Protein AF-A0A2S2P5Q6-F1 (afdb_monomer_lite)

Secondary structure (DSSP, 8-state):
-HHHHHHHHHHHHHHHHHHHHHHHHHHHHHHHHHHHHHHHHHHHHHHHHHHHHHHHHHHHHHHHHHHHHHHHHHHHHHHHHHHHHHHHHHHHHHHHHHHHTT---TTT--HHHHHHHHHHHHHTS-TT-B-SS-S-TTTHHHHHHH-EEEEEEETTEEEEEEEPPPB----EEEEE--PPPEEE--TT----EEE----S-SEEEEETTSS-EEEE-HHHHTT----TT---

Organism: Schizaphis graminum (NCBI:txid13262)

Foldseek 3Di:
DVVVVVVVVVVVVVVVVVVVVVVVVVVVVVVVVVVVVVVVVVVVVVVVVVVVVVVVVVVVVVVVVVVVVVVVVVVVVVVVVVVVVVVVVVVVVVQVVCLVVLHHDCVVPNLLRVLVVQVVVQVVDPPFWHFPADSDSVQVVLQSVQWGWDWDDDPNDIDIDIDTDIDGPFQWDKDFDDWDWDWDDDPPDPDTDTDTDDDPAGMKTAGPVRPDIDGHHPVVVVVDDDTPRDDD

pLDDT: mean 76.45, std 11.22, range [41.84, 93.19]

Radius of gyration: 54.87 Å; chains: 1; bounding box: 64×34×200 Å

Structure (mmCIF, N/CA/C/O backbone):
data_AF-A0A2S2P5Q6-F1
#
_entry.id   AF-A0A2S2P5Q6-F1
#
loop_
_atom_site.group_PDB
_atom_site.id
_atom_site.type_symbol
_atom_site.label_atom_id
_atom_site.label_alt_id
_atom_site.label_comp_id
_atom_site.label_asym_id
_atom_site.label_entity_id
_atom_site.label_seq_id
_atom_site.pdbx_PDB_ins_code
_atom_site.Cartn_x
_atom_site.Cartn_y
_atom_site.Cartn_z
_atom_site.occupancy
_atom_site.B_iso_or_equiv
_atom_site.auth_seq_id
_atom_site.auth_comp_id
_atom_site.auth_asym_id
_atom_site.auth_atom_id
_atom_site.pdbx_PDB_model_num
ATOM 1 N N . GLN A 1 1 ? -31.092 -24.875 136.441 1.00 50.25 1 GLN A N 1
ATOM 2 C CA . GLN A 1 1 ? -31.070 -25.066 134.970 1.00 50.25 1 GLN A CA 1
ATOM 3 C C . GLN A 1 1 ? -31.566 -23.854 134.161 1.00 50.25 1 GLN A C 1
ATOM 5 O O . GLN A 1 1 ? -31.323 -23.825 132.964 1.00 50.25 1 GLN A O 1
ATOM 10 N N . ILE A 1 2 ? -32.172 -22.826 134.774 1.00 51.19 2 ILE A N 1
ATOM 11 C CA . ILE A 1 2 ? -32.799 -21.690 134.061 1.00 51.19 2 ILE A CA 1
ATOM 12 C C . ILE A 1 2 ? -31.778 -20.732 133.397 1.00 51.19 2 ILE A C 1
ATOM 14 O O . ILE A 1 2 ? -31.976 -20.334 132.254 1.00 51.19 2 ILE A O 1
ATOM 18 N N . GLY A 1 3 ? -30.622 -20.463 134.017 1.00 53.97 3 GLY A N 1
ATOM 19 C CA . GLY A 1 3 ? -29.633 -19.514 133.466 1.00 53.97 3 GLY A CA 1
ATOM 20 C C . GLY A 1 3 ? -28.878 -19.963 132.198 1.00 53.97 3 GLY A C 1
ATOM 21 O O . GLY A 1 3 ? -28.319 -19.131 131.488 1.00 53.97 3 GLY A O 1
ATOM 22 N N . ILE A 1 4 ? -28.862 -21.265 131.874 1.00 55.81 4 ILE A N 1
ATOM 23 C CA . ILE A 1 4 ? -28.262 -21.773 130.619 1.00 55.81 4 ILE A CA 1
ATOM 24 C C . ILE A 1 4 ? -29.226 -21.556 129.441 1.00 55.81 4 ILE A C 1
ATOM 26 O O . ILE A 1 4 ? -28.790 -21.285 128.322 1.00 55.81 4 ILE A O 1
ATOM 30 N N . ILE A 1 5 ? -30.535 -21.619 129.704 1.00 56.50 5 ILE A N 1
ATOM 31 C CA . ILE A 1 5 ? -31.596 -21.415 128.709 1.00 56.50 5 ILE A CA 1
ATOM 32 C C . ILE A 1 5 ? -31.679 -19.932 128.326 1.00 56.50 5 ILE A C 1
ATOM 34 O O . ILE A 1 5 ? -31.770 -19.604 127.147 1.00 56.50 5 ILE A O 1
ATOM 38 N N . GLU A 1 6 ? -31.546 -19.033 129.299 1.00 59.09 6 GLU A N 1
ATOM 39 C CA . GLU A 1 6 ? -31.629 -17.583 129.088 1.00 59.09 6 GLU A CA 1
ATOM 40 C C . GLU A 1 6 ? -30.471 -17.055 128.220 1.00 59.09 6 GLU A C 1
ATOM 42 O O . GLU A 1 6 ? -30.687 -16.376 127.217 1.00 59.09 6 GLU A O 1
ATOM 47 N N . LYS A 1 7 ? -29.240 -17.507 128.497 1.00 63.78 7 LYS A N 1
ATOM 48 C CA . LYS A 1 7 ? -28.043 -17.144 127.716 1.00 63.78 7 LYS A CA 1
ATOM 49 C C . LYS A 1 7 ? -28.019 -17.763 126.309 1.00 63.78 7 LYS A C 1
ATOM 51 O O . LYS A 1 7 ? -27.335 -17.249 125.422 1.00 63.78 7 LYS A O 1
ATOM 56 N N . SER A 1 8 ? -28.729 -18.878 126.108 1.00 63.19 8 SER A N 1
ATOM 57 C CA . SER A 1 8 ? -28.951 -19.494 124.792 1.00 63.19 8 SER A CA 1
ATOM 58 C C . SER A 1 8 ? -29.977 -18.697 123.979 1.00 63.19 8 SER A C 1
ATOM 60 O O . SER A 1 8 ? -29.727 -18.384 122.814 1.00 63.19 8 SER A O 1
ATOM 62 N N . ASN A 1 9 ? -31.076 -18.277 124.614 1.00 63.44 9 ASN A N 1
ATOM 63 C CA . ASN A 1 9 ? -32.112 -17.452 123.99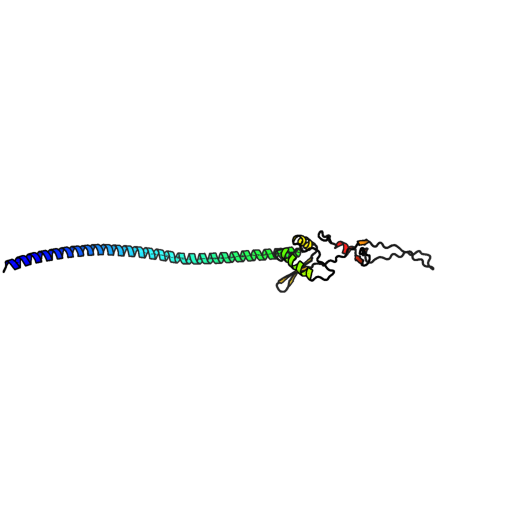1 1.00 63.44 9 ASN A CA 1
ATOM 64 C C . ASN A 1 9 ? -31.583 -16.085 123.546 1.00 63.44 9 ASN A C 1
ATOM 66 O O . ASN A 1 9 ? -31.869 -15.664 122.429 1.00 63.44 9 ASN A O 1
ATOM 70 N N . GLU A 1 10 ? -30.768 -15.405 124.354 1.00 72.62 10 GLU A N 1
ATOM 71 C CA . GLU A 1 10 ? -30.193 -14.110 123.961 1.00 72.62 10 GLU A CA 1
ATOM 72 C C . GLU A 1 10 ? -29.257 -14.225 122.753 1.00 72.62 10 GLU A C 1
ATOM 74 O O . GLU A 1 10 ? -29.342 -13.421 121.823 1.00 72.62 10 GLU A O 1
ATOM 79 N N . ARG A 1 11 ? -28.400 -15.258 122.711 1.00 69.00 11 ARG A N 1
ATOM 80 C CA . ARG A 1 11 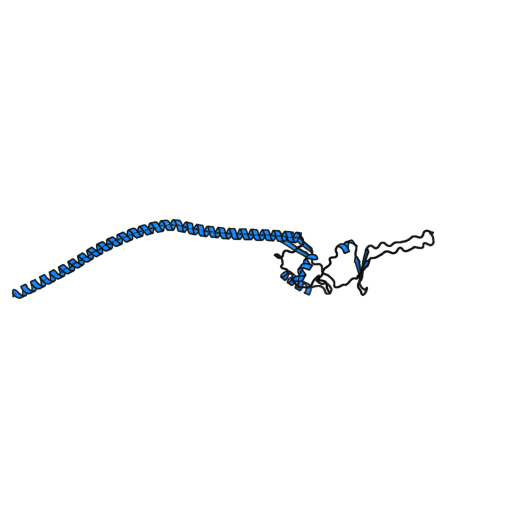? -27.552 -15.517 121.534 1.00 69.00 11 ARG A CA 1
ATOM 81 C C . ARG A 1 11 ? -28.383 -15.854 120.307 1.00 69.00 11 ARG A C 1
ATOM 83 O O . ARG A 1 11 ? -28.058 -15.383 119.222 1.00 69.00 11 ARG A O 1
ATOM 90 N N . MET A 1 12 ? -29.448 -16.635 120.473 1.00 66.00 12 MET A N 1
ATOM 91 C CA . MET A 1 12 ? -30.364 -16.979 119.390 1.00 66.00 12 MET A CA 1
ATOM 92 C C . MET A 1 12 ? -31.075 -15.733 118.847 1.00 66.00 12 MET A C 1
ATOM 94 O O . MET A 1 12 ? -31.110 -15.542 117.636 1.00 66.00 12 MET A O 1
ATOM 98 N N . ILE A 1 13 ? -31.543 -14.831 119.715 1.00 69.94 13 ILE A N 1
ATOM 99 C CA . ILE A 1 13 ? -32.147 -13.550 119.318 1.00 69.94 13 ILE A CA 1
ATOM 100 C C . ILE A 1 13 ? -31.137 -12.675 118.570 1.00 69.94 13 ILE A C 1
ATOM 102 O O . ILE A 1 13 ? -31.466 -12.104 117.530 1.00 69.94 13 ILE A O 1
ATOM 106 N N . HIS A 1 14 ? -29.896 -12.587 119.051 1.00 73.44 14 HIS A N 1
ATOM 107 C CA . HIS A 1 14 ? -28.865 -11.784 118.395 1.00 73.44 14 HIS A CA 1
ATOM 108 C C . HIS A 1 14 ? -28.457 -12.361 117.029 1.00 73.44 14 HIS A C 1
ATOM 110 O O . HIS A 1 14 ? -28.231 -11.606 116.080 1.00 73.44 14 HIS A O 1
ATOM 116 N N . LEU A 1 15 ? -28.420 -13.693 116.903 1.00 66.62 15 LEU A N 1
ATOM 117 C CA . LEU A 1 15 ? -28.155 -14.391 115.644 1.00 66.62 15 LEU A CA 1
ATOM 118 C C . LEU A 1 15 ? -29.300 -14.181 114.641 1.00 66.62 15 LEU A C 1
ATOM 120 O O . LEU A 1 15 ? -29.045 -13.817 113.495 1.00 66.62 15 LEU A O 1
ATOM 124 N N . LEU A 1 16 ? -30.554 -14.320 115.085 1.00 67.06 16 LEU A N 1
ATOM 125 C CA . LEU A 1 16 ? -31.749 -14.073 114.272 1.00 67.06 16 LEU A CA 1
ATOM 126 C C . LEU A 1 16 ? -31.827 -12.616 113.808 1.00 67.06 16 LEU A C 1
ATOM 128 O O . LEU A 1 16 ? -32.149 -12.352 112.650 1.00 67.06 16 LEU A O 1
ATOM 132 N N . LYS A 1 17 ? -31.474 -11.657 114.669 1.00 71.06 17 LYS A N 1
ATOM 133 C CA . LYS A 1 17 ? -31.436 -10.231 114.320 1.00 71.06 17 LYS A CA 1
ATOM 134 C C . LYS A 1 17 ? -30.361 -9.924 113.275 1.00 71.06 17 LYS A C 1
ATOM 136 O O . LYS A 1 17 ? -30.640 -9.202 112.315 1.00 71.06 17 LYS A O 1
ATOM 141 N N . ASN A 1 18 ? -29.166 -10.502 113.414 1.00 72.44 18 ASN A N 1
ATOM 142 C CA . ASN A 1 18 ? -28.107 -10.354 112.413 1.00 72.44 18 ASN A CA 1
ATOM 143 C C . ASN A 1 18 ? -28.508 -10.990 111.078 1.00 72.44 18 ASN A C 1
ATOM 145 O O . ASN A 1 18 ? -28.371 -10.344 110.042 1.00 72.44 18 ASN A O 1
ATOM 149 N N . GLN A 1 19 ? -29.085 -12.195 111.091 1.00 65.69 19 GLN A N 1
ATOM 150 C CA . GLN A 1 19 ? -29.578 -12.835 109.869 1.00 65.69 19 GLN A CA 1
ATOM 151 C C . GLN A 1 19 ? -30.702 -12.030 109.207 1.00 65.69 19 GLN A C 1
ATOM 153 O O . GLN A 1 19 ? -30.669 -11.821 107.999 1.00 65.69 19 GLN A O 1
ATOM 158 N N . THR A 1 20 ? -31.634 -11.483 109.987 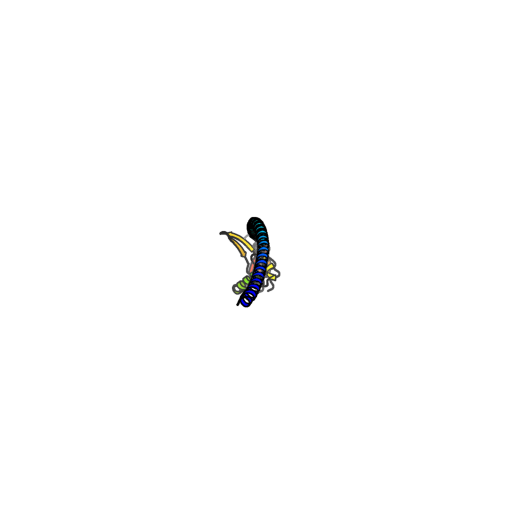1.00 69.88 20 THR A N 1
ATOM 159 C CA . THR A 1 20 ? -32.709 -10.619 109.470 1.00 69.88 20 THR A CA 1
ATOM 160 C C . THR A 1 20 ? -32.151 -9.350 108.821 1.00 69.88 20 THR A C 1
ATOM 162 O O . THR A 1 20 ? -32.639 -8.916 107.781 1.00 69.88 20 THR A O 1
ATOM 165 N N . THR A 1 21 ? -31.104 -8.762 109.402 1.00 72.56 21 THR A N 1
ATOM 166 C CA . THR A 1 21 ? -30.472 -7.543 108.875 1.00 72.56 21 THR A CA 1
ATOM 167 C C . THR A 1 21 ? -29.727 -7.812 107.565 1.00 72.56 21 THR A C 1
ATOM 169 O O . THR A 1 21 ? -29.884 -7.051 106.612 1.00 72.56 21 THR A O 1
ATOM 172 N N . VAL A 1 22 ? -28.986 -8.922 107.479 1.00 73.38 22 VAL A N 1
ATOM 173 C CA . VAL A 1 22 ? -28.285 -9.338 106.251 1.00 73.38 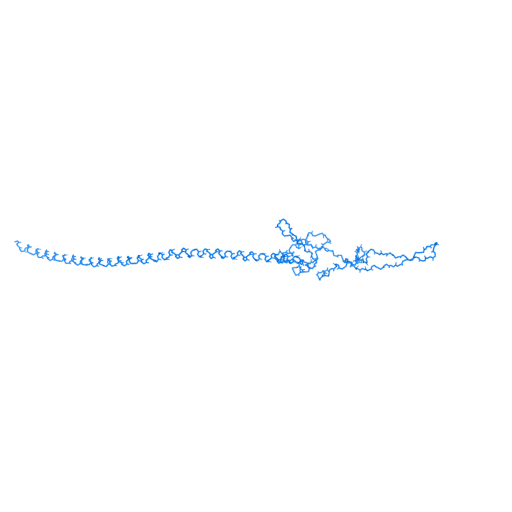22 VAL A CA 1
ATOM 174 C C . VAL A 1 22 ? -29.279 -9.663 105.135 1.00 73.38 22 VAL A C 1
ATOM 176 O O . VAL A 1 22 ? -29.117 -9.181 104.017 1.00 73.38 22 VAL A O 1
ATOM 179 N N . VAL A 1 23 ? -30.354 -10.398 105.439 1.00 66.44 23 VAL A N 1
ATOM 180 C CA . VAL A 1 23 ? -31.416 -10.708 104.467 1.00 66.44 23 VAL A CA 1
ATOM 181 C C . VAL A 1 23 ? -32.113 -9.434 103.988 1.00 66.44 23 VAL A C 1
ATOM 183 O O . VAL A 1 23 ? -32.333 -9.273 102.792 1.00 66.44 23 VAL A O 1
ATOM 186 N N . LYS A 1 24 ? -32.412 -8.489 104.887 1.00 68.19 24 LYS A N 1
ATOM 187 C CA . LYS A 1 24 ? -33.016 -7.202 104.516 1.00 68.19 24 LYS A CA 1
ATOM 188 C C . LYS A 1 24 ? -32.114 -6.391 103.581 1.00 68.19 24 LYS A C 1
ATOM 190 O O . LYS A 1 24 ? -32.616 -5.836 102.609 1.00 68.19 24 LYS A O 1
ATOM 195 N N . SER A 1 25 ? -30.809 -6.355 103.852 1.00 71.44 25 SER A N 1
ATOM 196 C CA . SER A 1 25 ? -29.830 -5.677 102.994 1.00 71.44 25 SER A CA 1
ATOM 197 C C . SER A 1 25 ? -29.740 -6.331 101.612 1.00 71.44 25 SER A C 1
ATOM 199 O O . SER A 1 25 ? -29.821 -5.633 100.607 1.00 71.44 25 SER A O 1
ATOM 201 N N . ALA A 1 26 ? -29.677 -7.665 101.552 1.00 61.69 26 ALA A N 1
ATOM 202 C CA . ALA A 1 26 ? -29.651 -8.408 100.292 1.00 61.69 26 ALA A CA 1
ATOM 203 C C . ALA A 1 26 ? -30.934 -8.202 99.464 1.00 61.69 26 ALA A C 1
ATOM 205 O O . ALA A 1 26 ? -30.869 -8.021 98.253 1.00 61.69 26 ALA A O 1
ATOM 206 N N . VAL A 1 27 ? -32.109 -8.168 100.103 1.00 68.44 27 VAL A N 1
ATOM 207 C CA . VAL A 1 27 ? -33.388 -7.882 99.425 1.00 68.44 27 VAL A CA 1
ATOM 208 C C . VAL A 1 27 ? -33.431 -6.451 98.879 1.00 68.44 27 VAL A C 1
ATOM 210 O O . VAL A 1 27 ? -33.976 -6.227 97.800 1.00 68.44 27 VAL A O 1
ATOM 213 N N . GLN A 1 28 ? -32.845 -5.481 99.585 1.00 73.19 28 GLN A N 1
ATOM 214 C CA . GLN A 1 28 ? -32.745 -4.101 99.101 1.00 73.19 28 GLN A CA 1
ATOM 215 C C . GLN A 1 28 ? -31.764 -3.963 97.931 1.00 73.19 28 GLN A C 1
ATOM 217 O O . GLN A 1 28 ? -32.095 -3.286 96.959 1.00 73.19 28 GLN A O 1
ATOM 222 N N . GLU A 1 29 ? -30.614 -4.641 97.974 1.00 68.88 29 GLU A N 1
ATOM 223 C CA . GLU A 1 29 ? -29.686 -4.724 96.836 1.00 68.88 29 GLU A CA 1
ATOM 224 C C . GLU A 1 29 ? -30.334 -5.394 95.621 1.00 68.88 29 GLU A C 1
ATOM 226 O O . GLU A 1 29 ? -30.221 -4.879 94.512 1.00 68.88 29 GLU A O 1
ATOM 231 N N . ILE A 1 30 ? -31.091 -6.479 95.817 1.00 69.62 30 ILE A N 1
ATOM 232 C CA . ILE A 1 30 ? -31.857 -7.133 94.744 1.00 69.62 30 ILE A CA 1
ATOM 233 C C . ILE A 1 30 ? -32.929 -6.191 94.178 1.00 69.62 30 ILE A C 1
ATOM 235 O O . ILE A 1 30 ? -33.113 -6.131 92.963 1.00 69.62 30 ILE A O 1
ATOM 239 N N . GLY A 1 31 ? -33.623 -5.428 95.027 1.00 70.25 31 GLY A N 1
ATOM 240 C CA . GLY A 1 31 ? -34.592 -4.421 94.586 1.00 70.25 31 GLY A CA 1
ATOM 241 C C . GLY A 1 31 ? -33.948 -3.313 93.746 1.00 70.25 31 GLY A C 1
ATOM 242 O O . GLY A 1 31 ? -34.491 -2.937 92.707 1.00 70.25 31 GLY A O 1
ATOM 243 N N . GLY A 1 32 ? -32.766 -2.840 94.153 1.00 74.19 32 GLY A N 1
ATOM 244 C CA . GLY A 1 32 ? -31.961 -1.882 93.391 1.00 74.19 32 GLY A CA 1
ATOM 245 C C . GLY A 1 32 ? -31.504 -2.447 92.046 1.00 74.19 32 GLY A C 1
ATOM 246 O O . GLY A 1 32 ? -31.748 -1.831 91.010 1.00 74.19 32 GLY A O 1
ATOM 247 N N . ALA A 1 33 ? -30.955 -3.664 92.049 1.00 64.94 33 ALA A N 1
ATOM 248 C CA . ALA A 1 33 ? -30.550 -4.369 90.838 1.00 64.94 33 ALA A CA 1
ATOM 249 C C . ALA A 1 33 ? -31.736 -4.602 89.888 1.00 64.94 33 ALA A C 1
ATOM 251 O O . ALA A 1 33 ? -31.598 -4.433 88.683 1.00 64.94 33 ALA A O 1
ATOM 252 N N . SER A 1 34 ? -32.929 -4.913 90.402 1.00 62.66 34 SER A N 1
ATOM 253 C CA . SER A 1 34 ? -34.134 -5.081 89.579 1.00 62.66 34 SER A CA 1
ATOM 254 C C . SER A 1 34 ? -34.590 -3.778 88.913 1.00 62.66 34 SER A C 1
ATOM 256 O O . SER A 1 34 ? -35.079 -3.819 87.783 1.00 62.66 34 SER A O 1
ATOM 258 N N . LEU A 1 35 ? -34.449 -2.628 89.579 1.00 76.94 35 LEU A N 1
ATOM 259 C CA . LEU A 1 35 ? -34.756 -1.321 88.984 1.00 76.94 35 LEU A CA 1
ATOM 260 C C . LEU A 1 35 ? -33.745 -0.950 87.896 1.00 76.94 35 LEU A C 1
ATOM 262 O O . LEU A 1 35 ? -34.129 -0.437 86.845 1.00 76.94 35 LEU A O 1
ATOM 266 N N . GLU A 1 36 ? -32.471 -1.244 88.131 1.00 78.56 36 GLU A N 1
ATOM 267 C CA . GLU A 1 36 ? -31.397 -1.017 87.167 1.00 78.56 36 GLU A CA 1
ATOM 268 C C . GLU A 1 36 ? -31.534 -1.936 85.943 1.00 78.56 36 GLU A C 1
ATOM 270 O O . GLU A 1 36 ? -31.418 -1.478 84.808 1.00 78.56 36 GLU A O 1
ATOM 275 N N . ILE A 1 37 ? -31.929 -3.193 86.157 1.00 72.25 37 ILE A N 1
ATOM 276 C CA . ILE A 1 37 ? -32.279 -4.152 85.104 1.00 72.25 37 ILE A CA 1
ATOM 277 C C . ILE A 1 37 ? -33.478 -3.661 84.280 1.00 72.25 37 ILE A C 1
ATOM 279 O O . ILE A 1 37 ? -33.421 -3.690 83.056 1.00 72.25 37 ILE A O 1
ATOM 283 N N . ASN A 1 38 ? -34.542 -3.151 84.907 1.00 73.12 38 ASN A N 1
ATOM 284 C CA . ASN A 1 38 ? -35.692 -2.605 84.172 1.00 73.12 38 ASN A CA 1
ATOM 285 C C . ASN A 1 38 ? -35.327 -1.363 83.347 1.00 73.12 38 ASN A C 1
ATOM 287 O O . ASN A 1 38 ? -35.848 -1.171 82.248 1.00 73.12 38 ASN A O 1
ATOM 291 N N . LYS A 1 39 ? -34.416 -0.527 83.854 1.00 83.06 39 LYS A N 1
ATOM 292 C CA . LYS A 1 39 ? -33.887 0.617 83.107 1.00 83.06 39 LYS A CA 1
ATOM 293 C C . LYS A 1 39 ? -33.067 0.158 81.898 1.00 83.06 39 LYS A C 1
ATOM 295 O O . LYS A 1 39 ? -33.276 0.683 80.808 1.00 83.06 39 LYS A O 1
ATOM 300 N N . LEU A 1 40 ? -32.212 -0.849 82.076 1.00 76.31 40 LEU A N 1
ATOM 301 C CA . LEU A 1 40 ? -31.444 -1.469 80.995 1.00 76.31 40 LEU A CA 1
ATOM 302 C C . LEU A 1 40 ? -32.349 -2.118 79.943 1.00 76.31 40 LEU A C 1
ATOM 304 O O . LEU A 1 40 ? -32.105 -1.939 78.757 1.00 76.31 40 LEU A O 1
ATOM 308 N N . TYR A 1 41 ? -33.416 -2.814 80.347 1.00 66.75 41 TYR A N 1
ATOM 309 C CA . TYR A 1 41 ? -34.382 -3.395 79.409 1.00 66.75 41 TYR A CA 1
ATOM 310 C C . TYR A 1 41 ? -35.073 -2.331 78.557 1.00 66.75 41 TYR A C 1
ATOM 312 O O . TYR A 1 41 ? -35.215 -2.517 77.352 1.00 66.75 41 TYR A O 1
ATOM 320 N N . LYS A 1 42 ? -35.449 -1.200 79.159 1.00 80.88 42 LYS A N 1
ATOM 321 C CA . LYS A 1 42 ? -36.072 -0.094 78.429 1.00 80.88 42 LYS A CA 1
ATOM 322 C C . LYS A 1 42 ? -35.099 0.586 77.462 1.00 80.88 42 LYS A C 1
ATOM 324 O O . LYS A 1 42 ? -35.455 0.873 76.328 1.00 80.88 42 LYS A O 1
ATOM 329 N N . GLU A 1 43 ? -33.856 0.796 77.888 1.00 84.69 43 GLU A N 1
ATOM 330 C CA . GLU A 1 43 ? -32.812 1.365 77.031 1.00 84.69 43 GLU A CA 1
ATOM 331 C C . GLU A 1 43 ? -32.452 0.423 75.867 1.00 84.69 43 GLU A C 1
ATOM 333 O O . GLU A 1 43 ? -32.194 0.877 74.752 1.00 84.69 43 GLU A O 1
ATOM 338 N N . LEU A 1 44 ? -32.501 -0.893 76.098 1.00 72.69 44 LEU A N 1
ATOM 339 C CA . LEU A 1 44 ? -32.340 -1.911 75.063 1.00 72.69 44 LEU A CA 1
ATOM 340 C C . LEU A 1 44 ? -33.493 -1.877 74.047 1.00 72.69 44 LEU A C 1
ATOM 342 O O . LEU A 1 44 ? -33.239 -1.930 72.847 1.00 72.69 44 LEU A O 1
ATOM 346 N N . GLU A 1 45 ? -34.737 -1.757 74.516 1.00 78.06 45 GLU A N 1
ATOM 347 C CA . GLU A 1 45 ? -35.935 -1.663 73.671 1.00 78.06 45 GLU A CA 1
ATOM 348 C C . GLU A 1 45 ? -35.896 -0.414 72.776 1.00 78.06 45 GLU A C 1
ATOM 350 O O . GLU A 1 45 ? -36.063 -0.515 71.557 1.00 78.06 45 GLU A O 1
ATOM 355 N N . ASP A 1 46 ? -35.544 0.742 73.346 1.00 81.81 46 ASP A N 1
ATOM 356 C CA . ASP A 1 46 ? -35.379 1.996 72.604 1.00 81.81 46 ASP A CA 1
ATOM 357 C C . ASP A 1 46 ? -34.267 1.878 71.542 1.00 81.81 46 ASP A C 1
ATOM 359 O O . ASP A 1 46 ? -34.418 2.330 70.401 1.00 81.81 46 ASP A O 1
ATOM 363 N N . LYS A 1 47 ? -33.145 1.223 71.881 1.00 72.38 47 LYS A N 1
ATOM 364 C CA . LYS A 1 47 ? -32.043 0.975 70.936 1.00 72.38 47 LYS A CA 1
ATOM 365 C C . LYS A 1 47 ? -32.420 -0.012 69.842 1.00 72.38 47 LYS A C 1
ATOM 367 O O . LYS A 1 47 ? -31.980 0.169 68.708 1.00 72.38 47 LYS A O 1
ATOM 372 N N . GLN A 1 48 ? -33.234 -1.016 70.148 1.00 61.25 48 GLN A N 1
ATOM 373 C CA . GLN A 1 48 ? -33.726 -1.983 69.175 1.00 61.25 48 GLN A CA 1
ATOM 374 C C . GLN A 1 48 ? -34.681 -1.327 68.174 1.00 61.25 48 GLN A C 1
ATOM 376 O O . GLN A 1 48 ? -34.523 -1.520 66.971 1.00 61.25 48 GLN A O 1
ATOM 381 N N . GLN A 1 49 ? -35.574 -0.448 68.631 1.00 71.94 49 GLN A N 1
ATOM 382 C CA . GLN A 1 49 ? -36.447 0.328 67.750 1.00 71.94 49 GLN A CA 1
ATOM 383 C C . GLN A 1 49 ? -35.656 1.332 66.886 1.00 71.94 49 GLN A C 1
ATOM 385 O O . GLN A 1 49 ? -35.936 1.518 65.696 1.00 71.94 49 GLN A O 1
ATOM 390 N N . GLU A 1 50 ? -34.611 1.954 67.441 1.00 73.81 50 GLU A N 1
ATOM 391 C CA . GLU A 1 50 ? -33.674 2.791 66.681 1.00 73.81 50 GLU A CA 1
ATOM 392 C C . GLU A 1 50 ? -32.927 1.973 65.606 1.00 73.81 50 GLU A C 1
ATOM 394 O O . GLU A 1 50 ? -32.746 2.435 64.477 1.00 73.81 50 GLU A O 1
ATOM 399 N N . LEU A 1 51 ? -32.534 0.738 65.928 1.00 61.28 51 LEU A N 1
ATOM 400 C CA . LEU A 1 51 ? -31.926 -0.211 64.996 1.00 61.28 51 LEU A CA 1
ATOM 401 C C . LEU A 1 51 ? -32.900 -0.639 63.900 1.00 61.28 51 LEU A C 1
ATOM 403 O O . LEU A 1 51 ? -32.524 -0.572 62.737 1.00 61.28 51 LEU A O 1
ATOM 407 N N . ASP A 1 52 ? -34.145 -0.981 64.219 1.00 62.09 52 ASP A N 1
ATOM 408 C CA . ASP A 1 52 ? -35.157 -1.375 63.233 1.00 62.09 52 ASP A CA 1
ATOM 409 C C . ASP A 1 52 ? -35.479 -0.231 62.266 1.00 62.09 52 ASP A C 1
ATOM 411 O O . ASP A 1 52 ? -35.591 -0.429 61.056 1.00 62.09 52 ASP A O 1
ATOM 415 N N . THR A 1 53 ? -35.559 1.007 62.760 1.00 68.44 53 THR A N 1
ATOM 416 C CA . THR A 1 53 ? -35.744 2.179 61.889 1.00 68.44 53 THR A CA 1
ATOM 417 C C . THR A 1 53 ? -34.515 2.458 61.024 1.00 68.44 53 THR A C 1
ATOM 419 O O . THR A 1 53 ? -34.663 2.844 59.862 1.00 68.44 53 THR A O 1
ATOM 422 N N . LYS A 1 54 ? -33.301 2.234 61.544 1.00 66.62 54 LYS A N 1
ATOM 423 C CA . LYS A 1 54 ? -32.057 2.326 60.768 1.00 66.62 54 LYS A CA 1
ATOM 424 C C . LYS A 1 54 ? -31.943 1.206 59.739 1.00 66.62 54 LYS A C 1
ATOM 426 O O . LYS A 1 54 ? -31.580 1.510 58.612 1.00 66.62 54 LYS A O 1
ATOM 431 N N . ILE A 1 55 ? -32.311 -0.029 60.072 1.00 60.06 55 ILE A N 1
ATOM 432 C CA . ILE A 1 55 ? -32.335 -1.194 59.176 1.00 60.06 55 ILE A CA 1
ATOM 433 C C . ILE A 1 55 ? -33.369 -0.986 58.073 1.00 60.06 55 ILE A C 1
ATOM 435 O O . ILE A 1 55 ? -33.033 -1.152 56.911 1.00 60.06 55 ILE A O 1
ATOM 439 N N . ASN A 1 56 ? -34.577 -0.518 58.385 1.00 58.94 56 ASN A N 1
ATOM 440 C CA . ASN A 1 56 ? -35.595 -0.216 57.373 1.00 58.94 56 ASN A CA 1
ATOM 441 C C . ASN A 1 56 ? -35.170 0.925 56.430 1.00 58.94 56 ASN A C 1
ATOM 443 O O . ASN A 1 56 ? -35.455 0.887 55.232 1.00 58.94 56 ASN A O 1
ATOM 447 N N . LYS A 1 57 ? -34.428 1.919 56.938 1.00 62.09 57 LYS A N 1
ATOM 448 C CA . LYS A 1 57 ? -33.779 2.942 56.101 1.00 62.09 57 LYS A CA 1
ATOM 449 C C . LYS A 1 57 ? -32.616 2.367 55.282 1.00 62.09 57 LYS A C 1
ATOM 451 O O . LYS A 1 57 ? -32.459 2.753 54.128 1.00 62.09 57 LYS A O 1
ATOM 456 N N . LEU A 1 58 ? -31.839 1.435 55.841 1.00 56.00 58 LEU A N 1
ATOM 457 C CA . LEU A 1 58 ? -30.724 0.758 55.172 1.00 56.00 58 LEU A CA 1
ATOM 458 C C . LEU A 1 58 ? -31.214 -0.161 54.045 1.00 56.00 58 LEU A C 1
ATOM 460 O O . LEU A 1 58 ? -30.702 -0.071 52.943 1.00 56.00 58 LEU A O 1
ATOM 464 N N . VAL A 1 59 ? -32.242 -0.979 54.272 1.00 55.72 59 VAL A N 1
ATOM 465 C CA . VAL A 1 59 ? -32.816 -1.937 53.306 1.00 55.72 59 VAL A CA 1
ATOM 466 C C . VAL A 1 59 ? -33.300 -1.234 52.028 1.00 55.72 59 VAL A C 1
ATOM 468 O O . VAL A 1 59 ? -33.068 -1.723 50.919 1.00 55.72 59 VAL A O 1
ATOM 471 N N . ASN A 1 60 ? -33.883 -0.039 52.161 1.00 56.12 60 ASN A N 1
ATOM 472 C CA . ASN A 1 60 ? -34.257 0.796 51.016 1.00 56.12 60 ASN A CA 1
ATOM 473 C C . ASN A 1 60 ? -33.052 1.440 50.309 1.00 56.12 60 ASN A C 1
ATOM 475 O O . ASN A 1 60 ? -33.128 1.695 49.114 1.00 56.12 60 ASN A O 1
ATOM 479 N N . HIS A 1 61 ? -31.944 1.698 51.011 1.00 55.31 61 HIS A N 1
ATOM 480 C CA . HIS A 1 61 ? -30.752 2.325 50.431 1.00 55.31 61 HIS A CA 1
ATOM 481 C C . HIS A 1 61 ? -29.782 1.306 49.805 1.00 55.31 61 HIS A C 1
ATOM 483 O O . HIS A 1 61 ? -29.196 1.572 48.758 1.00 55.31 61 HIS A O 1
ATOM 489 N N . THR A 1 62 ? -29.641 0.116 50.389 1.00 52.28 62 THR A N 1
ATOM 490 C CA . THR A 1 62 ? -28.735 -0.948 49.933 1.00 52.28 62 THR A CA 1
ATOM 491 C C . THR A 1 62 ? -29.182 -1.538 48.595 1.00 52.28 62 THR A C 1
ATOM 493 O O . THR A 1 62 ? -28.366 -1.673 47.692 1.00 52.28 62 THR A O 1
ATOM 496 N N . SER A 1 63 ? -30.485 -1.767 48.398 1.00 53.44 63 SER A N 1
ATOM 497 C CA . SER A 1 63 ? -31.025 -2.201 47.099 1.00 53.44 63 SER A CA 1
ATOM 498 C C . SER A 1 63 ? -30.867 -1.131 46.005 1.00 53.44 63 SER A C 1
ATOM 500 O O . SER A 1 63 ? -30.563 -1.455 44.855 1.00 53.44 63 SER A O 1
ATOM 502 N N . THR A 1 64 ? -30.988 0.157 46.348 1.00 55.66 64 THR A N 1
ATOM 503 C CA . THR A 1 64 ? -30.720 1.264 45.412 1.00 55.66 64 THR A CA 1
ATOM 504 C C . THR A 1 64 ? -29.232 1.455 45.112 1.00 55.66 64 THR A C 1
ATOM 506 O O . THR A 1 64 ? -28.881 1.798 43.990 1.00 55.66 64 THR A O 1
ATOM 509 N N . LEU A 1 65 ? -28.337 1.202 46.073 1.00 56.56 65 LEU A N 1
ATOM 510 C CA . LEU A 1 65 ? -26.889 1.274 45.861 1.00 56.56 65 LEU A CA 1
ATOM 511 C C . LEU A 1 65 ? -26.390 0.108 45.011 1.00 56.56 65 LEU A C 1
ATOM 513 O O . LEU A 1 65 ? -25.639 0.343 44.070 1.00 56.56 65 LEU A O 1
ATOM 517 N N . ASP A 1 66 ? -26.850 -1.116 45.268 1.00 59.34 66 ASP A N 1
ATOM 518 C CA . ASP A 1 66 ? -26.490 -2.279 44.453 1.00 59.34 66 ASP A CA 1
ATOM 519 C C . ASP A 1 66 ? -26.996 -2.123 43.014 1.00 59.34 66 ASP A C 1
ATOM 521 O O . ASP A 1 66 ? -26.252 -2.358 42.061 1.00 59.34 66 ASP A O 1
ATOM 525 N N . THR A 1 67 ? -28.227 -1.636 42.824 1.00 59.28 67 THR A N 1
ATOM 526 C CA . THR A 1 67 ? -28.758 -1.338 41.482 1.00 59.28 67 THR A CA 1
ATOM 527 C C . THR A 1 67 ? -28.023 -0.185 40.803 1.00 59.28 67 THR A C 1
ATOM 529 O O . THR A 1 67 ? -27.769 -0.268 39.601 1.00 59.28 67 THR A O 1
ATOM 532 N N . LEU A 1 68 ? -27.609 0.856 41.529 1.00 68.19 68 LEU A N 1
ATOM 533 C CA . LEU A 1 68 ? -26.830 1.969 40.979 1.00 68.19 68 LEU A CA 1
ATOM 534 C C . LEU A 1 68 ? -25.393 1.553 40.629 1.00 68.19 68 LEU A C 1
ATOM 536 O O . LEU A 1 68 ? -24.883 1.942 39.581 1.00 68.19 68 LEU A O 1
ATOM 540 N N . VAL A 1 69 ? -24.758 0.702 41.439 1.00 68.06 69 VAL A N 1
ATOM 541 C CA . VAL A 1 69 ? -23.446 0.099 41.154 1.00 68.06 69 VAL A CA 1
ATOM 542 C C . VAL A 1 69 ? -23.525 -0.812 39.929 1.00 68.06 69 VAL A C 1
ATOM 544 O O . VAL A 1 69 ? -22.683 -0.706 39.035 1.00 68.06 69 VAL A O 1
ATOM 547 N N . LEU A 1 70 ? -24.549 -1.666 39.839 1.00 68.38 70 LEU A N 1
ATOM 548 C CA . LEU A 1 70 ? -24.787 -2.512 38.667 1.00 68.38 70 LEU A CA 1
ATOM 549 C C . LEU A 1 70 ? -25.062 -1.670 37.416 1.00 68.38 70 LEU A C 1
ATOM 551 O O . LEU A 1 70 ? -24.462 -1.924 36.374 1.00 68.38 70 LEU A O 1
ATOM 555 N N . THR A 1 71 ? -25.893 -0.632 37.522 1.00 66.19 71 THR A N 1
ATOM 556 C CA . THR A 1 71 ? -26.212 0.281 36.413 1.00 66.19 71 THR A CA 1
ATOM 557 C C . THR A 1 71 ? -24.977 1.043 35.949 1.00 66.19 71 THR A C 1
ATOM 559 O O . THR A 1 71 ? -24.717 1.094 34.751 1.00 66.19 71 THR A O 1
ATOM 562 N N . ASN A 1 72 ? -24.159 1.561 36.868 1.00 70.25 72 ASN A N 1
ATOM 563 C CA . ASN A 1 72 ? -22.893 2.215 36.533 1.00 70.25 72 ASN A CA 1
ATOM 564 C C . ASN A 1 72 ? -21.914 1.249 35.868 1.00 70.25 72 ASN A C 1
ATOM 566 O O . ASN A 1 72 ? -21.225 1.622 34.924 1.00 70.25 72 ASN A O 1
ATOM 570 N N . ARG A 1 73 ? -21.859 -0.008 36.316 1.00 71.25 73 ARG A N 1
ATOM 571 C CA . ARG A 1 73 ? -21.003 -1.022 35.697 1.00 71.25 73 ARG A CA 1
ATOM 572 C C . ARG A 1 73 ? -21.474 -1.375 34.288 1.00 71.25 73 ARG A C 1
ATOM 574 O O . ARG A 1 73 ? -20.648 -1.441 33.383 1.00 71.25 73 ARG A O 1
ATOM 581 N N . ILE A 1 74 ? -22.781 -1.548 34.090 1.00 73.25 74 ILE A N 1
ATOM 582 C CA . ILE A 1 74 ? -23.391 -1.758 32.770 1.00 73.25 74 ILE A CA 1
ATOM 583 C C . ILE A 1 74 ? -23.115 -0.554 31.870 1.00 73.25 74 ILE A C 1
ATOM 585 O O . ILE A 1 74 ? -22.672 -0.737 30.742 1.00 73.25 74 ILE A O 1
ATOM 589 N N . HIS A 1 75 ? -23.312 0.663 32.376 1.00 78.81 75 HIS A N 1
ATOM 590 C CA . HIS A 1 75 ? -23.046 1.894 31.643 1.00 78.81 75 HIS A CA 1
ATOM 591 C C . HIS A 1 75 ? -21.573 2.002 31.238 1.00 78.81 75 HIS A C 1
ATOM 593 O O . HIS A 1 75 ? -21.286 2.268 30.078 1.00 78.81 75 HIS A O 1
ATOM 599 N N . SER A 1 76 ? -20.634 1.716 32.141 1.00 78.75 76 SER A N 1
ATOM 600 C CA . SER A 1 76 ? -19.200 1.709 31.830 1.00 78.75 76 SER A CA 1
ATOM 601 C C . SER A 1 76 ? -18.833 0.674 30.766 1.00 78.75 76 SER A C 1
ATOM 603 O O . SER A 1 76 ? -18.059 0.987 29.865 1.00 78.75 76 SER A O 1
ATOM 605 N N . ILE A 1 77 ? -19.403 -0.535 30.826 1.00 85.00 77 ILE A N 1
ATOM 606 C CA . ILE A 1 77 ? -19.192 -1.567 29.798 1.00 85.00 77 ILE A CA 1
ATOM 607 C C . ILE A 1 77 ? -19.772 -1.110 28.456 1.00 85.00 77 ILE A C 1
ATOM 609 O O . ILE A 1 77 ? -19.093 -1.205 27.439 1.00 85.00 77 ILE A O 1
ATOM 613 N N . PHE A 1 78 ? -20.996 -0.579 28.444 1.00 85.44 78 PHE A N 1
ATOM 614 C CA . PHE A 1 78 ? -21.621 -0.051 27.231 1.00 85.44 78 PHE A CA 1
ATOM 615 C C . PHE A 1 78 ? -20.806 1.082 26.620 1.00 85.44 78 PHE A C 1
ATOM 617 O O . PHE A 1 78 ? -20.565 1.080 25.418 1.00 85.44 78 PHE A O 1
ATOM 624 N N . THR A 1 79 ? -20.347 2.020 27.442 1.00 87.69 79 THR A N 1
ATOM 625 C CA . THR A 1 79 ? -19.506 3.128 27.002 1.00 87.69 79 THR A CA 1
ATOM 626 C C . THR A 1 79 ? -18.190 2.612 26.431 1.00 87.69 79 THR A C 1
ATOM 628 O O . THR A 1 79 ? -17.814 3.043 25.348 1.00 87.69 79 THR A O 1
ATOM 631 N N . ALA A 1 80 ? -17.533 1.647 27.081 1.00 88.56 80 ALA A N 1
ATOM 632 C CA . ALA A 1 80 ? -16.311 1.026 26.566 1.00 88.56 80 ALA A CA 1
ATOM 633 C C . ALA A 1 80 ? -16.532 0.292 25.230 1.00 88.56 80 ALA A C 1
ATOM 635 O O . ALA A 1 80 ? -15.706 0.385 24.326 1.00 88.56 80 ALA A O 1
ATOM 636 N N . LEU A 1 81 ? -17.660 -0.405 25.073 1.00 89.19 81 LEU A N 1
ATOM 637 C CA . LEU A 1 81 ? -18.017 -1.054 23.811 1.00 89.19 81 LEU A CA 1
ATOM 638 C C . LEU A 1 81 ? -18.287 -0.022 22.716 1.00 89.19 81 LEU A C 1
ATOM 640 O O . LEU A 1 81 ? -17.779 -0.163 21.610 1.00 89.19 81 LEU A O 1
ATOM 644 N N . LEU A 1 82 ? -19.054 1.030 23.006 1.00 88.00 82 LEU A N 1
ATOM 645 C CA . LEU A 1 82 ? -19.355 2.089 22.041 1.00 88.00 82 LEU A CA 1
ATOM 646 C C . LEU A 1 82 ? -18.094 2.836 21.605 1.00 88.00 82 LEU A C 1
ATOM 648 O O . LEU A 1 82 ? -17.936 3.123 20.418 1.00 88.00 82 LEU A O 1
ATOM 652 N N . THR A 1 83 ? -17.182 3.132 22.533 1.00 90.19 83 THR A N 1
ATOM 653 C CA . THR A 1 83 ? -15.902 3.761 22.194 1.00 90.19 83 THR A CA 1
ATOM 654 C C . THR A 1 83 ? -15.036 2.830 21.357 1.00 90.19 83 THR A C 1
ATOM 656 O O . THR A 1 83 ? -14.477 3.284 20.360 1.00 90.19 83 THR A O 1
ATOM 659 N N . GLN A 1 84 ? -14.983 1.536 21.685 1.00 92.06 84 GLN A N 1
ATOM 660 C CA . GLN A 1 84 ? -14.280 0.542 20.876 1.00 92.06 84 GLN A CA 1
ATOM 661 C C . GLN A 1 84 ? -14.870 0.440 19.463 1.00 92.06 84 GLN A C 1
ATOM 663 O O . GLN A 1 84 ? -14.133 0.569 18.490 1.00 92.06 84 GLN A O 1
ATOM 668 N N . TYR A 1 85 ? -16.190 0.293 19.326 1.00 90.56 85 TYR A N 1
ATOM 669 C CA . TYR A 1 85 ? -16.861 0.242 18.023 1.00 90.56 85 TYR A CA 1
ATOM 670 C C . TYR A 1 85 ? -16.619 1.509 17.199 1.00 90.56 85 TYR A C 1
ATOM 672 O O . TYR A 1 85 ? -16.367 1.429 15.995 1.00 90.56 85 TYR A O 1
ATOM 680 N N . SER A 1 86 ? -16.672 2.680 17.835 1.00 90.69 86 SER A N 1
ATOM 681 C CA . SER A 1 86 ? -16.366 3.958 17.189 1.00 90.69 86 SER A CA 1
ATOM 682 C C . SER A 1 86 ? -14.914 3.996 16.696 1.00 90.69 86 SER A C 1
ATOM 684 O O . SER A 1 86 ? -14.657 4.335 15.538 1.00 90.69 86 SER A O 1
ATOM 686 N N . TYR A 1 87 ? -13.962 3.569 17.528 1.00 91.50 87 TYR A N 1
ATOM 687 C CA . TYR A 1 87 ? -12.544 3.491 17.174 1.00 91.50 87 TYR A CA 1
ATOM 688 C C . TYR A 1 87 ? -12.274 2.506 16.025 1.00 91.50 87 TYR A C 1
ATOM 690 O O . TYR A 1 87 ? -11.576 2.838 15.068 1.00 91.50 87 TYR A O 1
ATOM 698 N N . GLU A 1 88 ? -12.860 1.312 16.061 1.00 86.81 88 GLU A N 1
ATOM 699 C CA . GLU A 1 88 ? -12.704 0.314 14.998 1.00 86.81 88 GLU A CA 1
ATOM 700 C C . GLU A 1 88 ? -13.326 0.791 13.680 1.00 86.81 88 GLU A C 1
ATOM 702 O O . GLU A 1 88 ? -12.712 0.659 12.621 1.00 86.81 88 GLU A O 1
ATOM 707 N N . THR A 1 89 ? -14.502 1.422 13.733 1.00 88.31 89 THR A N 1
ATOM 708 C CA . THR A 1 89 ? -15.192 1.944 12.541 1.00 88.31 89 THR A CA 1
ATOM 709 C C . THR A 1 89 ? -14.417 3.094 11.901 1.00 88.31 89 THR A C 1
ATOM 711 O O . THR A 1 89 ? -14.253 3.141 10.679 1.00 88.31 89 THR A O 1
ATOM 714 N N . THR A 1 90 ? -13.905 4.018 12.715 1.00 89.25 90 THR A N 1
ATOM 715 C CA . THR A 1 90 ? -13.071 5.133 12.242 1.00 89.25 90 THR A CA 1
ATOM 716 C C . THR A 1 90 ? -11.748 4.638 11.666 1.00 89.25 90 THR A C 1
ATOM 718 O O . THR A 1 90 ? -11.364 5.070 10.579 1.00 89.25 90 THR A O 1
ATOM 721 N N . THR A 1 91 ? -11.102 3.671 12.320 1.00 87.31 91 THR A N 1
ATOM 722 C CA . THR A 1 91 ? -9.879 3.029 11.818 1.00 87.31 91 THR A CA 1
ATOM 723 C C . THR A 1 91 ? -10.135 2.330 10.486 1.00 87.31 91 THR A C 1
ATOM 725 O O . THR A 1 91 ? -9.390 2.536 9.531 1.00 87.31 91 THR A O 1
ATOM 728 N N . LEU A 1 92 ? -11.218 1.559 10.371 1.00 85.12 92 LEU A N 1
ATOM 729 C CA . LEU A 1 92 ? -11.585 0.881 9.130 1.00 85.12 92 LEU A CA 1
ATOM 730 C C . LEU A 1 92 ? -11.832 1.878 7.989 1.00 85.12 92 LEU A C 1
ATOM 732 O O . LEU A 1 92 ? -11.368 1.668 6.869 1.00 85.12 92 LEU A O 1
ATOM 736 N N . SER A 1 93 ? -12.519 2.985 8.280 1.00 85.12 93 SER A N 1
ATOM 737 C CA . SER A 1 93 ? -12.743 4.072 7.323 1.00 85.12 93 SER A CA 1
ATOM 738 C C . SER A 1 93 ? -11.427 4.704 6.853 1.00 85.12 93 SER A C 1
ATOM 740 O O . SER A 1 93 ? -11.224 4.899 5.649 1.00 85.12 93 SER A O 1
ATOM 742 N N . ALA A 1 94 ? -10.493 4.955 7.776 1.00 85.69 94 ALA A N 1
ATOM 743 C CA . ALA A 1 94 ? -9.167 5.478 7.457 1.00 85.69 94 ALA A CA 1
ATOM 744 C C . ALA A 1 94 ? -8.363 4.501 6.588 1.00 85.69 94 ALA A C 1
ATOM 746 O O . ALA A 1 94 ? -7.784 4.909 5.582 1.00 85.69 94 ALA A O 1
ATOM 747 N N . VAL A 1 95 ? -8.396 3.204 6.908 1.00 84.19 95 VAL A N 1
ATOM 748 C CA . VAL A 1 95 ? -7.731 2.154 6.126 1.00 84.19 95 VAL A CA 1
ATOM 749 C C . VAL A 1 95 ? -8.273 2.091 4.697 1.00 84.19 95 VAL A C 1
ATOM 751 O O . VAL A 1 95 ? -7.496 2.059 3.743 1.00 84.19 95 VAL A O 1
ATOM 754 N N . ILE A 1 96 ? -9.598 2.097 4.525 1.00 80.81 96 ILE A N 1
ATOM 755 C CA . ILE A 1 96 ? -10.230 2.073 3.196 1.00 80.81 96 ILE A CA 1
ATOM 756 C C . ILE A 1 96 ? -9.869 3.336 2.407 1.00 80.81 96 ILE A C 1
ATOM 758 O O . ILE A 1 96 ? -9.593 3.257 1.209 1.00 80.81 96 ILE A O 1
ATOM 762 N N . THR A 1 97 ? -9.852 4.494 3.067 1.00 82.44 97 THR A N 1
ATOM 763 C CA . THR A 1 97 ? -9.506 5.775 2.439 1.00 82.44 97 THR A CA 1
ATOM 764 C C . THR A 1 97 ? -8.052 5.790 1.974 1.00 82.44 97 THR A C 1
ATOM 766 O O . THR A 1 97 ? -7.799 6.086 0.809 1.00 82.44 97 THR A O 1
ATOM 769 N N . ALA A 1 98 ? -7.114 5.389 2.837 1.00 78.56 98 ALA A N 1
ATOM 770 C CA . ALA A 1 98 ? -5.695 5.290 2.497 1.00 78.56 98 ALA A CA 1
ATOM 771 C C . ALA A 1 98 ? -5.468 4.345 1.311 1.00 78.56 98 ALA A C 1
ATOM 773 O O . ALA A 1 98 ? -4.738 4.660 0.370 1.00 78.56 98 ALA A O 1
ATOM 774 N N . ALA A 1 99 ? -6.168 3.214 1.296 1.00 75.81 99 ALA A N 1
ATOM 775 C CA . ALA A 1 99 ? -5.997 2.243 0.235 1.00 75.81 99 ALA A CA 1
ATOM 776 C C . ALA A 1 99 ? -6.628 2.683 -1.099 1.00 75.81 99 ALA A C 1
ATOM 778 O O . ALA A 1 99 ? -6.101 2.343 -2.156 1.00 75.81 99 ALA A O 1
ATOM 779 N N . ARG A 1 100 ? -7.690 3.506 -1.084 1.00 74.69 100 ARG A N 1
ATOM 780 C CA . ARG A 1 100 ? -8.185 4.200 -2.293 1.00 74.69 100 ARG A CA 1
ATOM 781 C C . ARG A 1 100 ? -7.160 5.175 -2.865 1.00 74.69 100 ARG A C 1
ATOM 783 O O . ARG A 1 100 ? -7.129 5.362 -4.074 1.00 74.69 100 ARG A O 1
ATOM 790 N N . THR A 1 101 ? -6.331 5.773 -2.014 1.00 73.50 101 THR A N 1
ATOM 791 C CA . THR A 1 101 ? -5.214 6.629 -2.434 1.00 73.50 101 THR A CA 1
ATOM 792 C C . THR A 1 101 ? -3.935 5.842 -2.742 1.00 73.50 101 THR A C 1
ATOM 794 O O . THR A 1 101 ? -2.895 6.450 -2.955 1.00 73.50 101 THR A O 1
ATOM 797 N N . GLY A 1 102 ? -3.989 4.504 -2.765 1.00 68.50 102 GLY A N 1
ATOM 798 C CA . GLY A 1 102 ? -2.833 3.651 -3.062 1.00 68.50 102 GLY A CA 1
ATOM 799 C C . GLY A 1 102 ? -1.829 3.513 -1.913 1.00 68.50 102 GLY A C 1
ATOM 800 O O . GLY A 1 102 ? -0.747 2.976 -2.121 1.00 68.50 102 GLY A O 1
ATOM 801 N N . VAL A 1 103 ? -2.175 3.961 -0.703 1.00 74.62 103 VAL A N 1
ATOM 802 C CA . VAL A 1 103 ? -1.304 3.941 0.480 1.00 74.62 103 VAL A CA 1
ATOM 803 C C . VAL A 1 103 ? -1.735 2.831 1.436 1.00 74.62 103 VAL A C 1
ATOM 805 O O . VAL A 1 103 ? -2.913 2.694 1.773 1.00 74.62 103 VAL A O 1
ATOM 808 N N . LEU A 1 104 ? -0.776 2.034 1.911 1.00 75.94 104 LEU A N 1
ATOM 809 C CA . LEU A 1 104 ? -1.039 1.010 2.918 1.00 75.94 104 LEU A CA 1
ATOM 810 C C . LEU A 1 104 ? -1.131 1.660 4.301 1.00 75.94 104 LEU A C 1
ATOM 812 O O . LEU A 1 104 ? -0.174 2.273 4.770 1.00 75.94 104 LEU A O 1
ATOM 816 N N . HIS A 1 105 ? -2.271 1.513 4.972 1.00 80.31 105 HIS A N 1
ATOM 817 C CA . HIS A 1 105 ? -2.424 2.024 6.331 1.00 80.31 105 HIS A CA 1
ATOM 818 C C . HIS A 1 105 ? -1.599 1.193 7.326 1.00 80.31 105 HIS A C 1
ATOM 820 O O . HIS A 1 105 ? -1.669 -0.037 7.320 1.00 80.31 105 HIS A O 1
ATOM 826 N N . SER A 1 106 ? -0.872 1.856 8.228 1.00 76.75 106 SER A N 1
ATOM 827 C CA . SER A 1 106 ? 0.035 1.208 9.192 1.00 76.75 106 SER A CA 1
ATOM 828 C C . SER A 1 106 ? -0.664 0.266 10.177 1.00 76.75 106 SER A C 1
ATOM 830 O O . SER A 1 106 ? -0.037 -0.657 10.688 1.00 76.75 106 SER A O 1
ATOM 832 N N . SER A 1 107 ? -1.965 0.457 10.419 1.00 79.25 107 SER A N 1
ATOM 833 C CA . SER A 1 107 ? -2.784 -0.464 11.226 1.00 79.25 107 SER A CA 1
ATOM 834 C C . SER A 1 107 ? -3.005 -1.836 10.582 1.00 79.25 107 SER A C 1
ATOM 836 O O . SER A 1 107 ? -3.422 -2.749 11.285 1.00 79.25 107 SER A O 1
ATOM 838 N N . LEU A 1 108 ? -2.789 -1.986 9.268 1.00 80.19 108 LEU A N 1
ATOM 839 C CA . LEU A 1 108 ? -2.872 -3.289 8.598 1.00 80.19 108 LEU A CA 1
ATOM 840 C C . LEU A 1 108 ? -1.549 -4.042 8.665 1.00 80.19 108 LEU A C 1
ATOM 842 O O . LEU A 1 108 ? -1.528 -5.223 8.992 1.00 80.19 108 LEU A O 1
ATOM 846 N N . VAL A 1 109 ? -0.467 -3.360 8.291 1.00 81.31 109 VAL A N 1
ATOM 847 C CA . VAL A 1 109 ? 0.886 -3.909 8.275 1.00 81.31 109 VAL A CA 1
ATOM 848 C C . VAL A 1 109 ? 1.834 -2.782 8.639 1.00 81.31 109 VAL A C 1
ATOM 850 O O . VAL A 1 109 ? 1.865 -1.737 7.983 1.00 81.31 109 VAL A O 1
ATOM 853 N N . THR A 1 110 ? 2.626 -2.994 9.682 1.00 82.88 110 THR A N 1
ATOM 854 C CA . THR A 1 110 ? 3.670 -2.036 10.044 1.00 82.88 110 THR A CA 1
ATOM 855 C C . THR A 1 110 ? 4.855 -2.147 9.078 1.00 82.88 110 THR A C 1
ATOM 857 O O . THR A 1 110 ? 5.121 -3.236 8.564 1.00 82.88 110 THR A O 1
ATOM 860 N N . PRO A 1 111 ? 5.644 -1.075 8.861 1.00 78.81 111 PRO A N 1
ATOM 861 C CA . PRO A 1 111 ? 6.847 -1.161 8.032 1.00 78.81 111 PRO A CA 1
ATOM 862 C C . PRO A 1 111 ? 7.767 -2.314 8.455 1.00 78.81 111 PRO A C 1
ATOM 864 O O . PRO A 1 111 ? 8.207 -3.090 7.620 1.00 78.81 111 PRO A O 1
ATOM 867 N N . ARG A 1 112 ? 7.954 -2.527 9.764 1.00 82.19 112 ARG A N 1
ATOM 868 C CA . ARG A 1 112 ? 8.776 -3.631 10.290 1.00 82.19 112 ARG A CA 1
ATOM 869 C C . ARG A 1 112 ? 8.266 -5.019 9.891 1.00 82.19 112 ARG A C 1
ATOM 871 O O . ARG A 1 112 ? 9.066 -5.889 9.549 1.00 82.19 112 ARG A O 1
ATOM 878 N N . GLU A 1 113 ? 6.956 -5.248 9.950 1.00 84.44 113 GLU A N 1
ATOM 879 C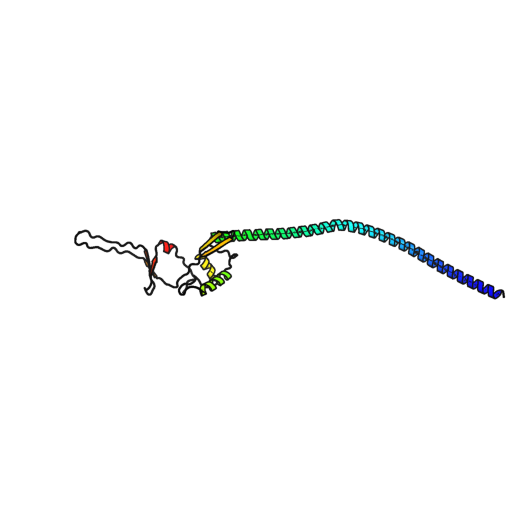 CA . GLU A 1 113 ? 6.361 -6.520 9.524 1.00 84.44 113 GLU A CA 1
ATOM 880 C C . GLU A 1 113 ? 6.488 -6.713 8.018 1.00 84.44 113 GLU A C 1
ATOM 882 O O . GLU A 1 113 ? 6.861 -7.797 7.569 1.00 84.44 113 GLU A O 1
ATOM 887 N N . LEU A 1 114 ? 6.259 -5.655 7.238 1.00 83.31 114 LEU A N 1
ATOM 888 C CA . LEU A 1 114 ? 6.432 -5.699 5.793 1.00 83.31 114 LEU A CA 1
ATOM 889 C C . LEU A 1 114 ? 7.884 -6.029 5.423 1.00 83.31 114 LEU A C 1
ATOM 891 O O . LEU A 1 114 ? 8.105 -6.933 4.621 1.00 83.31 114 LEU A O 1
ATOM 895 N N . THR A 1 115 ? 8.873 -5.402 6.072 1.00 83.00 115 THR A N 1
ATOM 896 C CA . THR A 1 115 ? 10.298 -5.729 5.899 1.00 83.00 115 THR A CA 1
ATOM 897 C C . THR A 1 115 ? 10.556 -7.213 6.131 1.00 83.00 115 THR A C 1
ATOM 899 O O . THR A 1 115 ? 11.227 -7.866 5.336 1.00 83.00 115 THR A O 1
ATOM 902 N N . LYS A 1 116 ? 10.009 -7.765 7.219 1.00 86.44 116 LYS A N 1
ATOM 903 C CA . LYS A 1 116 ? 10.184 -9.174 7.582 1.00 86.44 116 LYS A CA 1
ATOM 904 C C . LYS A 1 116 ? 9.580 -10.119 6.539 1.00 86.44 116 LYS A C 1
ATOM 906 O O . LYS A 1 116 ? 10.156 -11.165 6.259 1.00 86.44 116 LYS A O 1
ATOM 911 N N . HIS A 1 117 ? 8.434 -9.776 5.962 1.00 86.25 117 HIS A N 1
ATOM 912 C CA . HIS A 1 117 ? 7.848 -10.572 4.884 1.00 86.25 117 HIS A CA 1
ATOM 913 C C . HIS A 1 117 ? 8.658 -10.462 3.589 1.00 86.25 117 HIS A C 1
ATOM 915 O O . HIS A 1 117 ? 8.895 -11.469 2.923 1.00 86.25 117 HIS A O 1
ATOM 921 N N . LEU A 1 118 ? 9.144 -9.268 3.253 1.00 85.44 118 LEU A N 1
ATOM 922 C CA . LEU A 1 118 ? 9.958 -9.037 2.061 1.00 85.44 118 LEU A CA 1
ATOM 923 C C . LEU A 1 118 ? 11.316 -9.741 2.128 1.00 85.44 118 LEU A C 1
ATOM 925 O O . LEU A 1 118 ? 11.733 -10.331 1.135 1.00 85.44 118 LEU A O 1
ATOM 929 N N . THR A 1 119 ? 11.982 -9.764 3.287 1.00 84.12 119 THR A N 1
ATOM 930 C CA . THR A 1 119 ? 13.236 -10.519 3.468 1.00 84.12 119 THR A CA 1
ATOM 931 C C . THR A 1 119 ? 13.029 -12.013 3.239 1.00 84.12 119 THR A C 1
ATOM 933 O O . THR A 1 119 ? 13.842 -12.649 2.573 1.00 84.12 119 THR A O 1
ATOM 936 N N . GLN A 1 120 ? 11.920 -12.572 3.726 1.00 86.19 120 GLN A N 1
ATOM 937 C CA . GLN A 1 120 ? 11.566 -13.972 3.491 1.00 86.19 120 GLN A CA 1
ATOM 938 C C . GLN A 1 120 ? 11.273 -14.256 2.015 1.00 86.19 120 GLN A C 1
ATOM 940 O O . GLN A 1 120 ? 11.695 -15.288 1.496 1.00 86.19 120 GLN A O 1
ATOM 945 N N . ILE A 1 121 ? 10.582 -13.343 1.326 1.00 86.50 121 ILE A N 1
ATOM 946 C CA . ILE A 1 121 ? 10.322 -13.460 -0.114 1.00 86.50 121 ILE A CA 1
ATOM 947 C C . ILE A 1 121 ? 11.636 -13.406 -0.895 1.00 86.50 121 ILE A C 1
ATOM 949 O O . ILE A 1 121 ? 11.836 -14.240 -1.773 1.00 86.50 121 ILE A O 1
ATOM 953 N N . LYS A 1 122 ? 12.549 -12.490 -0.540 1.00 84.25 122 LYS A N 1
ATOM 954 C CA . LYS A 1 122 ? 13.849 -12.306 -1.204 1.00 84.25 122 LYS A CA 1
ATOM 955 C C . LYS A 1 122 ? 14.667 -13.598 -1.269 1.00 84.25 122 LYS A C 1
ATOM 957 O O . LYS A 1 122 ? 15.285 -13.862 -2.290 1.00 84.25 122 LYS A O 1
ATOM 962 N N . ILE A 1 123 ? 14.628 -14.422 -0.220 1.00 84.62 123 ILE A N 1
ATOM 963 C CA . ILE A 1 123 ? 15.345 -15.711 -0.165 1.00 84.62 123 ILE A CA 1
ATOM 964 C C . ILE A 1 123 ? 14.830 -16.701 -1.224 1.00 84.62 123 ILE A C 1
ATOM 966 O O . ILE A 1 123 ? 15.588 -17.537 -1.706 1.00 84.62 123 ILE A O 1
ATOM 970 N N . ASN A 1 124 ? 13.554 -16.598 -1.599 1.00 86.38 124 ASN A N 1
ATOM 971 C CA . ASN A 1 124 ? 12.888 -17.518 -2.519 1.00 86.38 124 ASN A CA 1
ATOM 972 C C . ASN A 1 124 ? 12.727 -16.944 -3.937 1.00 86.38 124 ASN A C 1
ATOM 974 O O . ASN A 1 124 ? 12.014 -17.534 -4.753 1.00 86.38 124 ASN A O 1
ATOM 978 N N . LEU A 1 125 ? 13.329 -15.788 -4.237 1.00 86.19 125 LEU A N 1
ATOM 979 C CA . LEU A 1 125 ? 13.240 -15.193 -5.568 1.00 86.19 125 LEU A CA 1
ATOM 980 C C . LEU A 1 125 ? 14.104 -15.956 -6.590 1.00 86.19 125 LEU A C 1
ATOM 982 O O . LEU A 1 125 ? 15.152 -16.503 -6.242 1.00 86.19 125 LEU A O 1
ATOM 986 N N . PRO A 1 126 ? 13.693 -15.992 -7.872 1.00 86.25 126 PRO A N 1
ATOM 987 C CA . PRO A 1 126 ? 14.524 -16.521 -8.950 1.00 86.25 126 PRO A CA 1
ATOM 988 C C . PRO A 1 126 ? 15.860 -15.775 -9.079 1.00 86.25 126 PRO A C 1
ATOM 990 O O . PRO A 1 126 ? 15.926 -14.575 -8.844 1.00 86.25 126 PRO A O 1
ATOM 993 N N . ILE A 1 127 ? 16.893 -16.475 -9.561 1.00 77.12 127 ILE A N 1
ATOM 994 C CA . ILE A 1 127 ? 18.316 -16.062 -9.560 1.00 77.12 127 ILE A CA 1
ATOM 995 C C . ILE A 1 127 ? 18.606 -14.697 -10.235 1.00 77.12 127 ILE A C 1
ATOM 997 O O . ILE A 1 127 ? 19.650 -14.113 -9.978 1.00 77.12 127 ILE A O 1
ATOM 1001 N N . ASN A 1 128 ? 17.688 -14.155 -11.044 1.00 80.50 128 ASN A N 1
ATOM 1002 C CA . ASN A 1 128 ? 17.864 -12.889 -11.777 1.00 80.50 128 ASN A CA 1
ATOM 1003 C C . ASN A 1 128 ? 16.770 -11.846 -11.482 1.00 80.50 128 ASN A C 1
ATOM 1005 O O . ASN A 1 128 ? 16.562 -10.929 -12.278 1.00 80.50 128 ASN A O 1
ATOM 1009 N N . LEU A 1 129 ? 16.009 -12.030 -10.403 1.00 83.19 129 LEU A N 1
ATOM 1010 C CA . LEU A 1 129 ? 14.954 -11.111 -9.998 1.00 83.19 129 LEU A CA 1
ATOM 1011 C C . LEU A 1 129 ? 15.202 -10.643 -8.575 1.00 83.19 129 LEU A C 1
ATOM 1013 O O . LEU A 1 129 ? 15.350 -11.451 -7.662 1.00 83.19 129 LEU A O 1
ATOM 1017 N N . ASN A 1 130 ? 15.158 -9.332 -8.393 1.00 82.56 130 ASN A N 1
ATOM 1018 C CA . ASN A 1 130 ? 15.329 -8.694 -7.105 1.00 82.56 130 ASN A CA 1
ATOM 1019 C C . ASN A 1 130 ? 14.097 -7.881 -6.726 1.00 82.56 130 ASN A C 1
ATOM 1021 O O . ASN A 1 130 ? 13.280 -7.477 -7.560 1.00 82.56 130 ASN A O 1
ATOM 1025 N N . LEU A 1 131 ? 13.960 -7.663 -5.420 1.00 82.31 131 LEU A N 1
ATOM 1026 C CA . LEU A 1 131 ? 13.024 -6.671 -4.921 1.00 82.31 131 LEU A CA 1
ATOM 1027 C C . LEU A 1 131 ? 13.521 -5.275 -5.291 1.00 82.31 131 LEU A C 1
ATOM 1029 O O . LEU A 1 131 ? 14.731 -5.051 -5.306 1.00 82.31 131 LEU A O 1
ATOM 1033 N N . PRO A 1 132 ? 12.603 -4.327 -5.522 1.00 75.00 132 PRO A N 1
ATOM 1034 C CA . PRO A 1 132 ? 12.951 -2.982 -5.931 1.00 75.00 132 PRO A CA 1
ATOM 1035 C C . PRO A 1 132 ? 13.611 -2.100 -4.834 1.00 75.00 132 PRO A C 1
ATOM 1037 O O . PRO A 1 132 ? 13.600 -0.880 -4.928 1.00 75.00 132 PRO A O 1
ATOM 1040 N N . MET A 1 133 ? 14.115 -2.688 -3.750 1.00 72.75 133 MET A N 1
ATOM 1041 C CA . MET A 1 133 ? 14.750 -1.993 -2.620 1.00 72.75 133 MET A CA 1
ATOM 1042 C C . MET A 1 133 ? 15.493 -2.967 -1.716 1.00 72.75 133 MET A C 1
ATOM 1044 O O . MET A 1 133 ? 15.296 -4.190 -1.784 1.00 72.75 133 MET A O 1
ATOM 1048 N N . GLY A 1 134 ? 16.291 -2.406 -0.814 1.00 65.06 134 GLY A N 1
ATOM 1049 C CA . GLY A 1 134 ? 16.850 -3.115 0.316 1.00 65.06 134 GLY A CA 1
ATOM 1050 C C . GLY A 1 134 ? 15.803 -3.476 1.368 1.00 65.06 134 GLY A C 1
ATOM 1051 O O . GLY A 1 134 ? 14.600 -3.251 1.262 1.00 65.06 134 GLY A O 1
ATOM 1052 N N . THR A 1 135 ? 16.271 -4.161 2.399 1.00 64.25 135 THR A N 1
ATOM 1053 C CA . THR A 1 135 ? 15.423 -4.711 3.460 1.00 64.25 135 THR A CA 1
ATOM 1054 C C . THR A 1 135 ? 15.457 -3.840 4.710 1.00 64.25 135 THR A C 1
ATOM 1056 O O . THR A 1 135 ? 15.292 -4.355 5.812 1.00 64.25 135 THR A O 1
ATOM 1059 N N . ASP A 1 136 ? 15.728 -2.544 4.572 1.00 70.06 136 ASP A N 1
ATOM 1060 C CA . ASP A 1 136 ? 15.697 -1.610 5.693 1.00 70.06 136 ASP A CA 1
ATOM 1061 C C . ASP A 1 136 ? 14.273 -1.039 5.862 1.00 70.06 136 ASP A C 1
ATOM 1063 O O . ASP A 1 136 ? 13.637 -0.650 4.879 1.00 70.06 136 ASP A O 1
ATOM 1067 N N . PRO A 1 137 ? 13.722 -0.974 7.087 1.00 68.12 137 PRO A N 1
ATOM 1068 C CA . PRO A 1 137 ? 12.436 -0.326 7.341 1.00 68.12 137 PRO A CA 1
ATOM 1069 C C . PRO A 1 137 ? 12.342 1.135 6.872 1.00 68.12 137 PRO A C 1
ATOM 1071 O O . PRO A 1 137 ? 11.236 1.603 6.609 1.00 68.12 137 PRO A O 1
ATOM 1074 N N . SER A 1 138 ? 13.462 1.858 6.789 1.00 70.50 138 SER A N 1
ATOM 1075 C CA . SER A 1 138 ? 13.513 3.244 6.304 1.00 70.50 138 SER A CA 1
ATOM 1076 C C . SER A 1 138 ? 13.277 3.362 4.794 1.00 70.50 138 SER A C 1
ATOM 1078 O O . SER A 1 138 ? 12.684 4.339 4.342 1.00 70.50 138 SER A O 1
ATOM 1080 N N . GLU A 1 139 ? 13.625 2.328 4.027 1.00 71.88 139 GLU A N 1
ATOM 1081 C CA . GLU A 1 139 ? 13.475 2.278 2.567 1.00 71.88 139 GLU A CA 1
ATOM 1082 C C . GLU A 1 139 ? 12.057 1.874 2.125 1.00 71.88 139 GLU A C 1
ATOM 1084 O O . GLU A 1 139 ? 11.671 2.064 0.973 1.00 71.88 139 GLU A O 1
ATOM 1089 N N . ILE A 1 140 ? 11.225 1.370 3.045 1.00 73.00 140 ILE A N 1
ATOM 1090 C CA . ILE A 1 140 ? 9.843 0.956 2.744 1.00 73.00 140 ILE A CA 1
ATOM 1091 C C . ILE A 1 140 ? 8.968 2.108 2.259 1.00 73.00 140 ILE A C 1
ATOM 1093 O O . ILE A 1 140 ? 8.005 1.881 1.525 1.00 73.00 140 ILE A O 1
ATOM 1097 N N . TYR A 1 141 ? 9.278 3.346 2.640 1.00 74.00 141 TYR A N 1
ATOM 1098 C CA . TYR A 1 141 ? 8.547 4.489 2.105 1.00 74.00 141 TYR A CA 1
ATOM 1099 C C . TYR A 1 141 ? 8.694 4.582 0.577 1.00 74.00 141 TYR A C 1
ATOM 1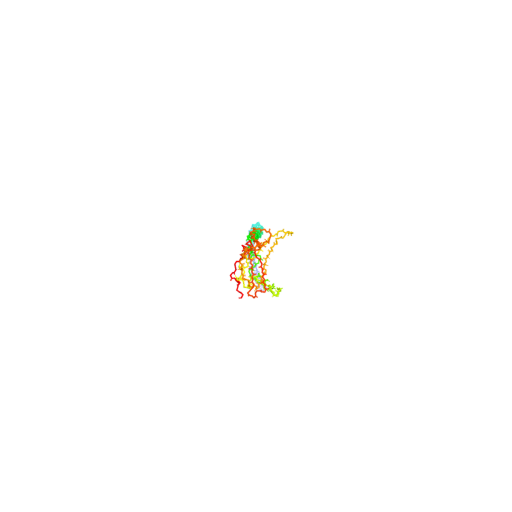101 O O . TYR A 1 141 ? 7.715 4.843 -0.122 1.00 74.00 141 TYR A O 1
ATOM 1109 N N . GLU A 1 142 ? 9.865 4.255 0.035 1.00 73.38 142 GLU A N 1
ATOM 1110 C CA . GLU A 1 142 ? 10.115 4.254 -1.408 1.00 73.38 142 GLU A CA 1
ATOM 1111 C C . GLU A 1 142 ? 9.372 3.111 -2.114 1.00 73.38 142 GLU A C 1
ATOM 1113 O O . GLU A 1 142 ? 8.890 3.292 -3.232 1.00 73.38 142 GLU A O 1
ATOM 1118 N N . LEU A 1 143 ? 9.130 1.985 -1.424 1.00 74.12 143 LEU A N 1
ATOM 1119 C CA . LEU A 1 143 ? 8.228 0.925 -1.903 1.00 74.12 143 LEU A CA 1
ATOM 1120 C C . LEU A 1 143 ? 6.851 1.451 -2.213 1.00 74.12 143 LEU A C 1
ATOM 1122 O O . LEU A 1 143 ? 6.297 1.130 -3.260 1.00 74.12 143 LEU A O 1
ATOM 1126 N N . SER A 1 144 ? 6.313 2.276 -1.319 1.00 70.31 144 SER A N 1
ATOM 1127 C CA . SER A 1 144 ? 4.955 2.775 -1.471 1.00 70.31 144 SER A CA 1
ATOM 1128 C C . SER A 1 144 ? 4.770 3.571 -2.767 1.00 70.31 144 SER A C 1
ATOM 1130 O O . SER A 1 144 ? 3.677 3.548 -3.324 1.00 70.31 144 SER A O 1
ATOM 1132 N N . LYS A 1 145 ? 5.837 4.185 -3.306 1.00 72.62 145 LYS A N 1
ATOM 1133 C CA . LYS A 1 145 ? 5.802 4.944 -4.569 1.00 72.62 145 LYS A CA 1
ATOM 1134 C C . LYS A 1 145 ? 5.672 4.060 -5.810 1.00 72.62 145 LYS A C 1
ATOM 1136 O O . LYS A 1 145 ? 5.128 4.499 -6.818 1.00 72.62 145 LYS A O 1
ATOM 1141 N N . ILE A 1 146 ? 6.188 2.835 -5.754 1.00 73.81 146 ILE A N 1
ATOM 1142 C CA . ILE A 1 146 ? 6.262 1.911 -6.899 1.00 73.81 146 ILE A CA 1
ATOM 1143 C C . ILE A 1 146 ? 5.305 0.722 -6.775 1.00 73.81 146 ILE A C 1
ATOM 1145 O O . ILE A 1 146 ? 5.090 -0.015 -7.741 1.00 73.81 146 ILE A O 1
ATOM 1149 N N . THR A 1 147 ? 4.722 0.509 -5.595 1.00 75.50 147 THR A N 1
ATOM 1150 C CA . THR A 1 147 ? 3.724 -0.535 -5.378 1.00 75.50 147 THR A CA 1
ATOM 1151 C C . THR A 1 147 ? 2.329 -0.053 -5.683 1.00 75.50 147 THR A C 1
ATOM 1153 O O . THR A 1 147 ? 1.890 0.981 -5.192 1.00 75.50 147 THR A O 1
ATOM 1156 N N . ASN A 1 148 ? 1.587 -0.885 -6.402 1.00 76.19 148 ASN A N 1
ATOM 1157 C CA . ASN A 1 148 ? 0.169 -0.659 -6.611 1.00 76.19 148 ASN A CA 1
ATOM 1158 C C . ASN A 1 148 ? -0.633 -1.434 -5.572 1.00 76.19 148 ASN A C 1
ATOM 1160 O O . ASN A 1 148 ? -0.453 -2.645 -5.416 1.00 76.19 148 ASN A O 1
ATOM 1164 N N . ILE A 1 149 ? -1.543 -0.741 -4.893 1.00 78.31 149 ILE A N 1
ATOM 1165 C CA . ILE A 1 149 ? -2.457 -1.342 -3.926 1.00 78.31 149 ILE A CA 1
ATOM 1166 C C . ILE A 1 149 ? -3.852 -1.387 -4.536 1.00 78.31 149 ILE A C 1
ATOM 1168 O O . ILE A 1 149 ? -4.378 -0.377 -4.996 1.00 78.31 149 ILE A O 1
ATOM 1172 N N . ALA A 1 150 ? -4.459 -2.568 -4.523 1.00 79.00 150 ALA A N 1
ATOM 1173 C CA . ALA A 1 150 ? -5.852 -2.756 -4.887 1.00 79.00 150 ALA A CA 1
ATOM 1174 C C . ALA A 1 150 ? -6.641 -3.248 -3.676 1.00 79.00 150 ALA A C 1
ATOM 1176 O O . ALA A 1 150 ? -6.172 -4.095 -2.913 1.00 79.00 150 ALA A O 1
ATOM 1177 N N . VAL A 1 151 ? -7.862 -2.741 -3.522 1.00 80.19 151 VAL A N 1
ATOM 1178 C CA . VAL A 1 151 ? -8.781 -3.171 -2.467 1.00 80.19 151 VAL A CA 1
ATOM 1179 C C . VAL A 1 151 ? -10.077 -3.625 -3.080 1.00 80.19 151 VAL A C 1
ATOM 1181 O O . VAL A 1 151 ? -10.678 -2.923 -3.891 1.00 80.19 151 VAL A O 1
ATOM 1184 N N . PHE A 1 152 ? -10.528 -4.797 -2.659 1.00 82.31 152 PHE A N 1
ATOM 1185 C CA . PHE A 1 152 ? -11.825 -5.314 -3.047 1.00 82.31 152 PHE A CA 1
ATOM 1186 C C . PHE A 1 152 ? -12.511 -5.979 -1.862 1.00 82.31 152 PHE A C 1
ATOM 1188 O O . PHE A 1 152 ? -11.877 -6.483 -0.935 1.00 82.31 152 PHE A O 1
ATOM 1195 N N . TYR A 1 153 ? -13.837 -5.972 -1.902 1.00 82.38 153 TYR A N 1
ATOM 1196 C CA . TYR A 1 153 ? -14.674 -6.618 -0.905 1.00 82.38 153 TYR A CA 1
ATOM 1197 C C . TYR A 1 153 ? -15.272 -7.891 -1.497 1.00 82.38 153 TYR A C 1
ATOM 1199 O O . TYR A 1 153 ? -15.896 -7.858 -2.559 1.00 82.38 153 TYR A O 1
ATOM 1207 N N . LYS A 1 154 ? -15.066 -9.026 -0.828 1.00 87.19 154 LYS A N 1
ATOM 1208 C CA . LYS A 1 154 ? -15.582 -10.328 -1.260 1.00 87.19 154 LYS A CA 1
ATOM 1209 C C . LYS A 1 154 ? -15.840 -11.222 -0.053 1.00 87.19 154 LYS A C 1
ATOM 1211 O O . LYS A 1 154 ? -15.015 -11.289 0.851 1.00 87.19 154 LYS A O 1
ATOM 1216 N N . ASN A 1 155 ? -16.962 -11.945 -0.053 1.00 88.81 155 ASN A N 1
ATOM 1217 C CA . ASN A 1 155 ? -17.327 -12.916 0.991 1.00 88.81 155 ASN A CA 1
ATOM 1218 C C . ASN A 1 155 ? -17.251 -12.342 2.418 1.00 88.81 155 ASN A C 1
ATOM 1220 O O . ASN A 1 155 ? -16.691 -12.971 3.315 1.00 88.81 155 ASN A O 1
ATOM 1224 N N . ASN A 1 156 ? -17.778 -11.132 2.620 1.00 84.88 156 ASN A N 1
ATOM 1225 C CA . ASN A 1 156 ? -17.752 -10.448 3.913 1.00 84.88 156 ASN A CA 1
ATOM 1226 C C . ASN A 1 156 ? -16.339 -10.137 4.449 1.00 84.88 156 ASN A C 1
ATOM 1228 O O . ASN A 1 156 ? -16.145 -9.996 5.655 1.00 84.88 156 ASN A O 1
ATOM 1232 N N . ARG A 1 157 ? -15.348 -10.037 3.554 1.00 83.50 157 ARG A N 1
ATOM 1233 C CA . ARG A 1 157 ? -13.954 -9.699 3.861 1.00 83.50 157 ARG A CA 1
ATOM 1234 C C . ARG A 1 157 ? -13.468 -8.590 2.938 1.00 83.50 157 ARG A C 1
ATOM 1236 O O . ARG A 1 157 ? -13.783 -8.581 1.748 1.00 83.50 157 ARG A O 1
ATOM 1243 N N . ILE A 1 158 ? -12.675 -7.679 3.490 1.00 81.62 158 ILE A N 1
ATOM 1244 C CA . ILE A 1 158 ? -11.930 -6.686 2.717 1.00 81.62 158 ILE A CA 1
ATOM 1245 C C . ILE A 1 158 ? -10.548 -7.277 2.456 1.00 81.62 158 ILE A C 1
ATOM 1247 O O . ILE A 1 158 ? -9.863 -7.689 3.391 1.00 81.62 158 ILE A O 1
ATOM 1251 N N . VAL A 1 159 ? -10.164 -7.360 1.187 1.00 84.12 159 VAL A N 1
ATOM 1252 C CA . VAL A 1 159 ? -8.886 -7.927 0.760 1.00 84.12 159 VAL A CA 1
ATOM 1253 C C . VAL A 1 159 ? -8.028 -6.815 0.181 1.00 84.12 159 VAL A C 1
ATOM 1255 O O . VAL A 1 159 ? -8.458 -6.099 -0.725 1.00 84.12 159 VAL A O 1
ATOM 1258 N N . PHE A 1 160 ? -6.810 -6.704 0.704 1.00 82.62 160 PHE A N 1
ATOM 1259 C CA . PHE A 1 160 ? -5.785 -5.782 0.235 1.00 82.62 160 PHE A CA 1
ATOM 1260 C C . PHE A 1 160 ? -4.771 -6.570 -0.586 1.00 82.62 160 PHE A C 1
ATOM 1262 O O . PHE A 1 160 ? -4.164 -7.521 -0.092 1.00 82.62 160 PHE A O 1
ATOM 1269 N N . LEU A 1 161 ? -4.610 -6.193 -1.849 1.00 84.19 161 LEU A N 1
ATOM 1270 C CA . LEU A 1 161 ? -3.634 -6.774 -2.756 1.00 84.19 161 LEU A CA 1
ATOM 1271 C C . LEU A 1 161 ? -2.518 -5.760 -2.981 1.00 84.19 161 LEU A C 1
ATOM 1273 O O . LEU A 1 161 ? -2.756 -4.700 -3.555 1.00 84.19 161 LEU A O 1
ATOM 1277 N N . ILE A 1 162 ? -1.308 -6.108 -2.555 1.00 82.81 162 ILE A N 1
ATOM 1278 C CA . ILE A 1 162 ? -0.106 -5.312 -2.800 1.00 82.81 162 ILE A CA 1
ATOM 1279 C C . ILE A 1 162 ? 0.624 -5.948 -3.978 1.00 82.81 162 ILE A C 1
ATOM 1281 O O . ILE A 1 162 ? 1.119 -7.072 -3.882 1.00 82.81 162 ILE A O 1
ATOM 1285 N N . LYS A 1 163 ? 0.670 -5.241 -5.106 1.00 84.50 163 LYS A N 1
ATOM 1286 C CA . LYS A 1 163 ? 1.416 -5.666 -6.287 1.00 84.50 163 LYS A CA 1
ATOM 1287 C C . LYS A 1 163 ? 2.791 -5.009 -6.269 1.00 84.50 163 LYS A C 1
ATOM 1289 O O . LYS A 1 163 ? 2.910 -3.808 -6.505 1.00 84.50 163 LYS A O 1
ATOM 1294 N N . ILE A 1 164 ? 3.810 -5.824 -6.013 1.00 83.31 164 ILE A N 1
ATOM 1295 C CA . ILE A 1 164 ? 5.219 -5.426 -6.042 1.00 83.31 164 ILE A CA 1
ATOM 1296 C C . ILE A 1 164 ? 5.821 -5.922 -7.351 1.00 83.31 164 ILE A C 1
ATOM 1298 O O . ILE A 1 164 ? 5.841 -7.126 -7.612 1.00 83.31 164 ILE A O 1
ATOM 1302 N N . SER A 1 165 ? 6.279 -4.995 -8.187 1.00 82.12 165 SER A N 1
ATOM 1303 C CA . SER A 1 165 ? 7.012 -5.335 -9.404 1.00 82.12 165 SER A CA 1
ATOM 1304 C C . SER A 1 165 ? 8.443 -5.711 -9.038 1.00 82.12 165 SER A C 1
ATOM 1306 O O . SER A 1 165 ? 9.119 -4.964 -8.334 1.00 82.12 165 SER A O 1
ATOM 1308 N N . LEU A 1 166 ? 8.892 -6.875 -9.500 1.00 84.88 166 LEU A N 1
ATOM 1309 C CA . LEU A 1 166 ? 10.287 -7.288 -9.372 1.00 84.88 166 LEU A CA 1
ATOM 1310 C C . LEU A 1 166 ? 11.131 -6.571 -10.422 1.00 84.88 166 LEU A C 1
ATOM 1312 O O . LEU A 1 166 ? 10.637 -6.254 -11.507 1.00 84.88 166 LEU A O 1
ATOM 1316 N N . VAL A 1 167 ? 12.399 -6.359 -10.103 1.00 83.56 167 VAL A N 1
ATOM 1317 C CA . VAL A 1 167 ? 13.364 -5.733 -11.004 1.00 83.56 167 VAL A CA 1
ATOM 1318 C C . VAL A 1 167 ? 14.481 -6.701 -11.362 1.00 83.56 167 VAL A C 1
ATOM 1320 O O . VAL A 1 167 ? 14.671 -7.734 -10.719 1.00 83.56 167 VAL A O 1
ATOM 1323 N N . THR A 1 168 ? 15.227 -6.341 -12.394 1.00 82.88 168 THR A N 1
ATOM 1324 C CA . THR A 1 168 ? 16.430 -7.047 -12.828 1.00 82.88 168 THR A CA 1
ATOM 1325 C C . THR A 1 168 ? 17.625 -6.123 -12.675 1.00 82.88 168 THR A C 1
ATOM 1327 O O . THR A 1 168 ? 17.495 -4.939 -12.978 1.00 82.88 168 THR A O 1
ATOM 1330 N N . ASP A 1 169 ? 18.799 -6.668 -12.380 1.00 76.81 169 ASP A N 1
ATOM 1331 C CA . ASP A 1 169 ? 20.052 -5.898 -12.266 1.00 76.81 169 ASP A CA 1
ATOM 1332 C C . ASP A 1 169 ? 20.646 -5.524 -13.645 1.00 76.81 169 ASP A C 1
ATOM 1334 O O . ASP A 1 169 ? 21.852 -5.361 -13.819 1.00 76.81 169 ASP A O 1
ATOM 1338 N N . LEU A 1 170 ? 19.800 -5.463 -14.676 1.00 81.75 170 LEU A N 1
ATOM 1339 C CA . LEU A 1 170 ? 20.198 -5.184 -16.048 1.00 81.75 170 LEU A CA 1
ATOM 1340 C C . LEU A 1 170 ? 20.257 -3.681 -16.287 1.00 81.75 170 LEU A C 1
ATOM 1342 O O . LEU A 1 170 ? 19.236 -3.020 -16.464 1.00 81.75 170 LEU A O 1
ATOM 1346 N N . GLU A 1 171 ? 21.476 -3.165 -16.380 1.00 84.75 171 GLU A N 1
ATOM 1347 C CA . GLU A 1 171 ? 21.719 -1.795 -16.813 1.00 84.75 171 GLU A CA 1
ATOM 1348 C C . GLU A 1 171 ? 21.578 -1.669 -18.334 1.00 84.75 171 GLU A C 1
ATOM 1350 O O . GLU A 1 171 ? 22.285 -2.320 -19.117 1.00 84.75 171 GLU A O 1
ATOM 1355 N N . LEU A 1 172 ? 20.665 -0.795 -18.756 1.00 88.50 172 LEU A N 1
ATOM 1356 C CA . LEU A 1 172 ? 20.375 -0.505 -20.155 1.00 88.50 172 LEU A CA 1
ATOM 1357 C C . LEU A 1 172 ? 20.673 0.963 -20.452 1.00 88.50 172 LEU A C 1
ATOM 1359 O O . LEU A 1 172 ? 20.216 1.860 -19.750 1.00 88.50 172 LEU A O 1
ATOM 1363 N N . THR A 1 173 ? 21.403 1.214 -21.533 1.00 90.25 173 THR A N 1
ATOM 1364 C CA . THR A 1 173 ? 21.535 2.546 -22.124 1.00 90.25 173 THR A CA 1
ATOM 1365 C C . THR A 1 173 ? 20.391 2.750 -23.110 1.00 90.25 173 THR A C 1
ATOM 1367 O O . THR A 1 173 ? 20.187 1.919 -23.994 1.00 90.25 173 THR A O 1
ATOM 1370 N N . LEU A 1 174 ? 19.614 3.817 -22.919 1.00 92.19 174 LEU A N 1
ATOM 1371 C CA . LEU A 1 174 ? 18.443 4.124 -23.735 1.00 92.19 174 LEU A CA 1
ATOM 1372 C C . LEU A 1 174 ? 18.824 5.025 -24.916 1.00 92.19 174 LEU A C 1
ATOM 1374 O O . LEU A 1 174 ? 19.224 6.169 -24.717 1.00 92.19 174 LEU A O 1
ATOM 1378 N N . ASP A 1 175 ? 18.609 4.535 -26.132 1.00 91.44 175 ASP A N 1
ATOM 1379 C CA . ASP A 1 175 ? 18.851 5.253 -27.380 1.00 91.44 175 ASP A CA 1
ATOM 1380 C C . ASP A 1 175 ? 17.535 5.542 -28.116 1.00 91.44 175 ASP A C 1
ATOM 1382 O O . ASP A 1 175 ? 16.630 4.703 -28.178 1.00 91.44 175 ASP A O 1
ATOM 1386 N N . LYS A 1 176 ? 17.425 6.731 -28.720 1.00 91.81 176 LYS A N 1
ATOM 1387 C CA . LYS A 1 176 ? 16.284 7.105 -29.568 1.00 91.81 176 LYS A CA 1
ATOM 1388 C C . LYS A 1 176 ? 16.526 6.659 -31.009 1.00 91.81 176 LYS A C 1
ATOM 1390 O O . LYS A 1 176 ? 17.529 7.022 -31.620 1.00 91.81 176 LYS A O 1
ATOM 1395 N N . ILE A 1 177 ? 15.572 5.930 -31.577 1.00 89.94 177 ILE A N 1
ATOM 1396 C CA . ILE A 1 177 ? 15.628 5.465 -32.963 1.00 89.94 177 ILE A CA 1
ATOM 1397 C C . ILE A 1 177 ? 15.222 6.617 -33.885 1.00 89.94 177 ILE A C 1
ATOM 1399 O O . ILE A 1 177 ? 14.096 7.115 -33.828 1.00 89.94 177 ILE A O 1
ATOM 1403 N N . ILE A 1 178 ? 16.138 7.025 -34.763 1.00 89.69 178 ILE A N 1
ATOM 1404 C CA . ILE A 1 178 ? 15.890 8.040 -35.790 1.00 89.69 178 ILE A CA 1
ATOM 1405 C C . ILE A 1 178 ? 15.894 7.338 -37.153 1.00 89.69 178 ILE A C 1
ATOM 1407 O O . ILE A 1 178 ? 16.957 6.905 -37.602 1.00 89.69 178 ILE A O 1
ATOM 1411 N N . PRO A 1 179 ? 14.733 7.185 -37.816 1.00 88.12 179 PRO A N 1
ATOM 1412 C CA . PRO A 1 179 ? 14.683 6.539 -39.118 1.00 88.12 179 PRO A CA 1
ATOM 1413 C C . PRO A 1 179 ? 15.325 7.433 -40.178 1.00 88.12 179 PRO A C 1
ATOM 1415 O O . PRO A 1 179 ? 14.952 8.595 -40.344 1.00 88.12 179 PRO A O 1
ATOM 1418 N N . ILE A 1 180 ? 16.285 6.873 -40.910 1.00 87.12 180 ILE A N 1
ATOM 1419 C CA . ILE A 1 180 ? 16.980 7.571 -41.991 1.00 87.12 180 ILE A CA 1
ATOM 1420 C C . ILE A 1 180 ? 16.301 7.207 -43.321 1.00 87.12 180 ILE A C 1
ATOM 1422 O O . ILE A 1 180 ? 16.133 6.018 -43.602 1.00 87.12 180 ILE A O 1
ATOM 1426 N N . PRO A 1 181 ? 15.907 8.190 -44.153 1.00 85.94 181 PRO A N 1
ATOM 1427 C CA . PRO A 1 181 ? 15.360 7.921 -45.478 1.00 85.94 181 PRO A CA 1
ATOM 1428 C C . PRO A 1 181 ? 16.390 7.228 -46.372 1.00 85.94 181 PRO A C 1
ATOM 1430 O O . PRO A 1 181 ? 17.511 7.713 -46.522 1.00 85.94 181 PRO A O 1
ATOM 1433 N N . HIS A 1 182 ? 15.999 6.126 -47.008 1.00 83.12 182 HIS A N 1
ATOM 1434 C CA . HIS A 1 182 ? 16.832 5.424 -47.978 1.00 83.12 182 HIS A CA 1
ATOM 1435 C C . HIS A 1 182 ? 16.301 5.636 -49.394 1.00 83.12 182 HIS A C 1
ATOM 1437 O O . HIS A 1 182 ? 15.096 5.550 -49.634 1.00 83.12 182 HIS A O 1
ATOM 1443 N N . ARG A 1 183 ? 17.192 5.922 -50.343 1.00 81.12 183 ARG A N 1
ATOM 1444 C CA . ARG A 1 183 ? 16.823 6.055 -51.755 1.00 81.12 183 ARG A CA 1
ATOM 1445 C C . ARG A 1 183 ? 16.723 4.670 -52.378 1.00 81.12 183 ARG A C 1
ATOM 1447 O O . ARG A 1 183 ? 17.640 3.872 -52.235 1.00 81.12 183 ARG A O 1
ATOM 1454 N N . VAL A 1 184 ? 15.621 4.397 -53.067 1.00 78.38 184 VAL A N 1
ATOM 1455 C CA . VAL A 1 184 ? 15.454 3.172 -53.851 1.00 78.38 184 VAL A CA 1
ATOM 1456 C C . VAL A 1 184 ? 15.626 3.544 -55.318 1.00 78.38 184 VAL A C 1
ATOM 1458 O O . VAL A 1 184 ? 14.759 4.200 -55.898 1.00 78.38 184 VAL A O 1
ATOM 1461 N N . GLU A 1 185 ? 16.753 3.151 -55.909 1.00 69.94 185 GLU A N 1
ATOM 1462 C CA . GLU A 1 185 ? 16.949 3.248 -57.356 1.00 69.94 185 GLU A CA 1
ATOM 1463 C C . GLU A 1 185 ? 16.107 2.176 -58.045 1.00 69.94 185 GLU A C 1
ATOM 1465 O O . GLU A 1 185 ? 16.183 0.992 -57.716 1.00 69.94 185 GLU A O 1
ATOM 1470 N N . ASN A 1 186 ? 15.271 2.598 -58.990 1.00 65.38 186 ASN A N 1
ATOM 1471 C CA . ASN A 1 186 ? 14.464 1.691 -59.789 1.00 65.38 186 ASN A CA 1
ATOM 1472 C C . ASN A 1 186 ? 14.881 1.861 -61.250 1.00 65.38 186 ASN A C 1
ATOM 1474 O O . ASN A 1 186 ? 14.665 2.922 -61.830 1.00 65.38 186 ASN A O 1
ATOM 1478 N N . ASN A 1 187 ? 15.462 0.819 -61.848 1.00 63.22 187 ASN A N 1
ATOM 1479 C CA . ASN A 1 187 ? 16.076 0.879 -63.185 1.00 63.22 187 ASN A CA 1
ATOM 1480 C C . ASN A 1 187 ? 15.111 1.284 -64.321 1.00 63.22 187 ASN A C 1
ATOM 1482 O O . ASN A 1 187 ? 15.568 1.597 -65.415 1.00 63.22 187 ASN A O 1
ATOM 1486 N N . ASN A 1 188 ? 13.795 1.304 -64.072 1.00 64.25 188 ASN A N 1
ATOM 1487 C CA . ASN A 1 188 ? 12.768 1.511 -65.096 1.00 64.25 188 ASN A CA 1
ATOM 1488 C C . ASN A 1 188 ? 11.853 2.730 -64.862 1.00 64.25 188 ASN A C 1
ATOM 1490 O O . ASN A 1 188 ? 10.912 2.915 -65.630 1.00 64.25 188 ASN A O 1
ATOM 1494 N N . ASP A 1 189 ? 12.071 3.548 -63.827 1.00 60.00 189 ASP A N 1
ATOM 1495 C CA . ASP A 1 189 ? 11.210 4.707 -63.548 1.00 60.00 189 ASP A CA 1
ATOM 1496 C C . ASP A 1 189 ? 12.053 5.876 -63.018 1.00 60.00 189 ASP A C 1
ATOM 1498 O O . ASP A 1 189 ? 12.673 5.779 -61.962 1.00 60.00 189 ASP A O 1
ATOM 1502 N N . SER A 1 190 ? 12.087 6.992 -63.746 1.00 59.88 190 SER A N 1
ATOM 1503 C CA . SER A 1 190 ? 12.942 8.170 -63.500 1.00 59.88 190 SER A CA 1
ATOM 1504 C C . SER A 1 190 ? 12.531 9.020 -62.284 1.00 59.88 190 SER A C 1
ATOM 1506 O O . SER A 1 190 ? 12.878 10.196 -62.183 1.00 59.88 190 SER A O 1
ATOM 1508 N N . LYS A 1 191 ? 11.788 8.438 -61.339 1.00 62.16 191 LYS A N 1
ATOM 1509 C CA . LYS A 1 191 ? 11.396 9.073 -60.080 1.00 62.16 191 LYS A CA 1
ATOM 1510 C C . LYS A 1 191 ? 12.217 8.484 -58.940 1.00 62.16 191 LYS A C 1
ATOM 1512 O O . LYS A 1 191 ? 12.000 7.336 -58.561 1.00 62.16 191 LYS A O 1
ATOM 1517 N N . GLU A 1 192 ? 13.104 9.293 -58.357 1.00 64.31 192 GLU A N 1
ATOM 1518 C CA . GLU A 1 192 ? 13.737 8.975 -57.074 1.00 64.31 192 GLU A CA 1
ATOM 1519 C C . GLU A 1 192 ? 12.643 8.772 -56.017 1.00 64.31 192 GLU A C 1
ATOM 1521 O O . GLU A 1 192 ? 11.936 9.709 -55.639 1.00 64.31 192 GLU A O 1
ATOM 1526 N N . ARG A 1 193 ? 12.475 7.535 -55.544 1.00 72.62 193 ARG A N 1
ATOM 1527 C CA . ARG A 1 193 ? 11.580 7.229 -54.425 1.00 72.62 193 ARG A CA 1
ATOM 1528 C C . ARG A 1 193 ? 12.428 7.078 -53.171 1.00 72.62 193 ARG A C 1
ATOM 1530 O O . ARG A 1 193 ? 13.353 6.267 -53.135 1.00 72.62 193 ARG A O 1
ATOM 1537 N N . SER A 1 194 ? 12.116 7.855 -52.140 1.00 76.88 194 SER A N 1
ATOM 1538 C CA . SER A 1 194 ? 12.677 7.662 -50.807 1.00 76.88 194 SER A CA 1
ATOM 1539 C C . SER A 1 194 ? 11.747 6.774 -49.984 1.00 76.88 194 SER A C 1
ATOM 1541 O O . SER A 1 194 ? 10.540 7.001 -49.900 1.00 76.88 194 SER A O 1
ATOM 1543 N N . LEU A 1 195 ? 12.316 5.734 -49.384 1.00 82.38 195 LEU A N 1
ATOM 1544 C CA . LEU A 1 195 ? 11.648 4.865 -48.431 1.00 82.38 195 LEU A CA 1
ATOM 1545 C C . LEU A 1 195 ? 12.071 5.281 -47.022 1.00 82.38 195 LEU A C 1
ATOM 1547 O O . LEU A 1 195 ? 13.261 5.347 -46.717 1.00 82.38 195 LEU A O 1
ATOM 1551 N N . ILE A 1 196 ? 11.097 5.538 -46.154 1.00 84.94 196 ILE A N 1
ATOM 1552 C CA . ILE A 1 196 ? 11.331 5.752 -44.725 1.00 84.94 196 ILE A CA 1
ATOM 1553 C C . ILE A 1 196 ? 10.678 4.592 -43.987 1.00 84.94 196 ILE A C 1
ATOM 1555 O O . ILE A 1 196 ? 9.459 4.426 -44.035 1.00 84.94 196 ILE A O 1
ATOM 1559 N N . LEU A 1 197 ? 11.489 3.791 -43.298 1.00 83.62 197 LEU A N 1
ATOM 1560 C CA . LEU A 1 197 ? 10.983 2.743 -42.421 1.00 83.62 197 LEU A CA 1
ATOM 1561 C C . LEU A 1 197 ? 10.568 3.387 -41.104 1.00 83.62 197 LEU A C 1
ATOM 1563 O O . LEU A 1 197 ? 11.412 3.842 -40.335 1.00 83.62 197 LEU A O 1
ATOM 1567 N N . LYS A 1 198 ? 9.262 3.457 -40.854 1.00 86.00 198 LYS A N 1
ATOM 1568 C CA . LYS A 1 198 ? 8.740 3.954 -39.584 1.00 86.00 198 LYS A CA 1
ATOM 1569 C C . LYS A 1 198 ? 8.908 2.858 -38.525 1.00 86.00 198 LYS A C 1
ATOM 1571 O O . LYS A 1 198 ? 8.285 1.807 -38.674 1.00 86.00 198 LYS A O 1
ATOM 1576 N N . PRO A 1 199 ? 9.723 3.071 -37.479 1.00 86.06 199 PRO A N 1
ATOM 1577 C CA . PRO A 1 199 ? 9.886 2.073 -36.439 1.00 86.06 199 PRO A CA 1
ATOM 1578 C C . PRO A 1 199 ? 8.619 2.011 -35.579 1.00 86.06 199 PRO A C 1
ATOM 1580 O O . PRO A 1 199 ? 7.979 3.032 -35.314 1.00 86.06 199 PRO A O 1
ATOM 1583 N N . GLU A 1 200 ? 8.260 0.804 -35.148 1.00 88.88 200 GLU A N 1
ATOM 1584 C CA . GLU A 1 200 ? 7.135 0.574 -34.233 1.00 88.88 200 GLU A CA 1
ATOM 1585 C C . GLU A 1 200 ? 7.417 1.175 -32.845 1.00 88.88 200 GLU A C 1
ATOM 1587 O O . GLU A 1 200 ? 6.556 1.819 -32.245 1.00 88.88 200 GLU A O 1
ATOM 1592 N N . TYR A 1 201 ? 8.667 1.057 -32.394 1.00 92.06 201 TYR A N 1
ATOM 1593 C CA . TYR A 1 201 ? 9.162 1.589 -31.127 1.00 92.06 201 TYR A CA 1
ATOM 1594 C C . TYR A 1 201 ? 10.115 2.759 -31.374 1.00 92.06 201 TYR A C 1
ATOM 1596 O O . TYR A 1 201 ? 10.947 2.709 -32.277 1.00 92.06 201 TYR A O 1
ATOM 1604 N N . GLN A 1 202 ? 10.005 3.824 -30.579 1.00 91.69 202 GLN A N 1
ATOM 1605 C CA . GLN A 1 202 ? 10.827 5.029 -30.750 1.00 91.69 202 GLN A CA 1
ATOM 1606 C C . GLN A 1 202 ? 12.158 4.940 -29.994 1.00 91.69 202 GLN A C 1
ATOM 1608 O O . GLN A 1 202 ? 13.068 5.718 -30.277 1.00 91.69 202 GLN A O 1
ATOM 1613 N N . TYR A 1 203 ? 12.279 4.002 -29.053 1.00 93.12 203 TYR A N 1
ATOM 1614 C CA . TYR A 1 203 ? 13.443 3.864 -28.189 1.00 93.12 203 TYR A CA 1
ATOM 1615 C C . TYR A 1 203 ? 13.895 2.409 -28.080 1.00 93.12 203 TYR A C 1
ATOM 1617 O O . TYR A 1 203 ? 13.078 1.483 -28.079 1.00 93.12 203 TYR A O 1
ATOM 1625 N N . VAL A 1 204 ? 15.203 2.217 -27.936 1.00 93.19 204 VAL A N 1
ATOM 1626 C CA . VAL A 1 204 ? 15.836 0.922 -27.682 1.00 93.19 204 VAL A CA 1
ATOM 1627 C C . VAL A 1 204 ? 16.743 1.033 -26.462 1.00 93.19 204 VAL A C 1
ATOM 1629 O O . VAL A 1 204 ? 17.561 1.938 -26.368 1.00 93.19 204 VAL A O 1
ATOM 1632 N N . GLY A 1 205 ? 16.572 0.132 -25.501 1.00 92.69 205 GLY A N 1
ATOM 1633 C CA . GLY A 1 205 ? 17.489 -0.041 -24.381 1.00 92.69 205 GLY A CA 1
ATOM 1634 C C . GLY A 1 205 ? 18.486 -1.138 -24.714 1.00 92.69 205 GLY A C 1
ATOM 1635 O O . GLY A 1 205 ? 18.066 -2.251 -25.029 1.00 92.69 205 GLY A O 1
ATOM 1636 N N . ILE A 1 206 ? 19.785 -0.855 -24.643 1.00 93.12 206 ILE A N 1
ATOM 1637 C CA . ILE A 1 206 ? 20.850 -1.816 -24.952 1.00 93.12 206 ILE A CA 1
ATOM 1638 C C . ILE A 1 206 ? 21.793 -1.930 -23.758 1.00 93.12 206 ILE A C 1
ATOM 1640 O O . ILE A 1 206 ? 22.219 -0.941 -23.171 1.00 93.12 206 ILE A O 1
ATOM 1644 N N . THR A 1 207 ? 22.142 -3.160 -23.401 1.00 91.81 207 THR A N 1
ATOM 1645 C CA . THR A 1 207 ? 23.141 -3.440 -22.358 1.00 91.81 207 THR A CA 1
ATOM 1646 C C . THR A 1 207 ? 24.537 -2.946 -22.751 1.00 91.81 207 THR A C 1
ATOM 1648 O O . THR A 1 207 ? 24.905 -2.951 -23.926 1.00 91.81 207 THR A O 1
ATOM 1651 N N . LYS A 1 208 ? 25.385 -2.604 -21.772 1.00 87.44 208 LYS A N 1
ATOM 1652 C CA . LYS A 1 208 ? 26.769 -2.142 -22.023 1.00 87.44 208 LYS A CA 1
ATOM 1653 C C . LYS A 1 208 ? 27.607 -3.130 -22.847 1.00 87.44 208 LYS A C 1
ATOM 1655 O O . LYS A 1 208 ? 28.436 -2.728 -23.659 1.00 87.44 208 LYS A O 1
ATOM 1660 N N . ASN A 1 209 ? 27.375 -4.431 -22.666 1.00 89.81 209 ASN A N 1
ATOM 1661 C CA . ASN A 1 209 ? 28.033 -5.497 -23.429 1.00 89.81 209 ASN A CA 1
ATOM 1662 C C . ASN A 1 209 ? 27.368 -5.783 -24.795 1.00 89.81 209 ASN A C 1
ATOM 1664 O O . ASN A 1 209 ? 27.840 -6.661 -25.517 1.00 89.81 209 ASN A O 1
ATOM 1668 N N . ARG A 1 210 ? 26.285 -5.068 -25.134 1.00 85.94 210 ARG A N 1
ATOM 1669 C CA . ARG A 1 210 ? 25.469 -5.199 -26.353 1.00 85.94 210 ARG A CA 1
ATOM 1670 C C . ARG A 1 210 ? 24.909 -6.603 -26.603 1.00 85.94 210 ARG A C 1
ATOM 1672 O O . ARG A 1 210 ? 24.653 -6.965 -27.748 1.00 85.94 210 ARG A O 1
ATOM 1679 N N . ARG A 1 211 ? 24.726 -7.415 -25.557 1.00 88.88 211 ARG A N 1
ATOM 1680 C CA . ARG A 1 211 ? 24.215 -8.794 -25.691 1.00 88.88 211 ARG A CA 1
ATOM 1681 C C . ARG A 1 211 ? 22.701 -8.881 -25.611 1.00 88.88 211 ARG A C 1
ATOM 1683 O O . ARG A 1 211 ? 22.112 -9.799 -26.169 1.00 88.88 211 ARG A O 1
ATOM 1690 N N . GLN A 1 212 ? 22.090 -7.954 -24.890 1.00 89.62 212 GLN A N 1
ATOM 1691 C CA . GLN A 1 212 ? 20.652 -7.902 -24.669 1.00 89.62 212 GLN A CA 1
ATOM 1692 C C . GLN A 1 212 ? 20.128 -6.515 -25.014 1.00 89.62 212 GLN A C 1
ATOM 1694 O O . GLN A 1 212 ? 20.812 -5.510 -24.780 1.00 89.62 212 GLN A O 1
ATOM 1699 N N . TYR A 1 213 ? 18.914 -6.493 -25.556 1.00 91.94 213 TYR A N 1
ATOM 1700 C CA . TYR A 1 213 ? 18.185 -5.280 -25.874 1.00 91.94 213 TYR A CA 1
ATOM 1701 C C . TYR A 1 213 ? 16.709 -5.429 -25.502 1.00 91.94 213 TYR A C 1
ATOM 1703 O O . TYR A 1 213 ? 16.185 -6.536 -25.386 1.00 91.94 213 TYR A O 1
ATOM 1711 N N . THR A 1 214 ? 16.045 -4.295 -25.343 1.00 91.19 214 THR A N 1
ATOM 1712 C CA . THR A 1 214 ? 14.595 -4.184 -25.198 1.00 91.19 214 THR A CA 1
ATOM 1713 C C . THR A 1 214 ? 14.125 -2.908 -25.894 1.00 91.19 214 THR A C 1
ATOM 1715 O O . THR A 1 214 ? 14.930 -2.026 -26.190 1.00 91.19 214 THR A O 1
ATOM 1718 N N . THR A 1 215 ? 12.838 -2.798 -26.193 1.00 92.75 215 THR A N 1
ATOM 1719 C CA . THR A 1 215 ? 12.269 -1.672 -26.944 1.00 92.75 215 THR A CA 1
ATOM 1720 C C . THR A 1 215 ? 11.182 -0.981 -26.143 1.00 92.75 215 THR A C 1
ATOM 1722 O O . THR A 1 215 ? 10.387 -1.642 -25.476 1.00 92.75 215 THR A O 1
ATOM 1725 N N . PHE A 1 216 ? 11.113 0.345 -26.254 1.00 91.56 216 PHE A N 1
ATOM 1726 C CA . PHE A 1 216 ? 10.139 1.157 -25.533 1.00 91.56 216 PHE A CA 1
ATOM 1727 C C . PHE A 1 216 ? 9.392 2.105 -26.469 1.00 91.56 216 PHE A C 1
ATOM 1729 O O . PHE A 1 216 ? 9.945 2.686 -27.409 1.00 91.56 216 PHE A O 1
ATOM 1736 N N . THR A 1 217 ? 8.111 2.279 -26.169 1.00 91.56 217 THR A N 1
ATOM 1737 C CA . THR A 1 217 ? 7.284 3.363 -26.700 1.00 91.56 217 THR A CA 1
ATOM 1738 C C . THR A 1 217 ? 7.419 4.611 -25.834 1.00 91.56 217 THR A C 1
ATOM 1740 O O . THR A 1 217 ? 7.726 4.532 -24.643 1.00 91.56 217 THR A O 1
ATOM 1743 N N . GLU A 1 218 ? 7.114 5.771 -26.408 1.00 87.69 218 GLU A N 1
ATOM 1744 C CA . GLU A 1 218 ? 7.060 7.035 -25.663 1.00 87.69 218 GLU A CA 1
ATOM 1745 C C . GLU A 1 218 ? 6.074 6.968 -24.481 1.00 87.69 218 GLU A C 1
ATOM 1747 O O . GLU A 1 218 ? 6.388 7.394 -23.373 1.00 87.69 218 GLU A O 1
ATOM 1752 N N . THR A 1 219 ? 4.922 6.313 -24.667 1.00 87.88 219 THR A N 1
ATOM 1753 C CA . THR A 1 219 ? 3.938 6.104 -23.596 1.00 87.88 219 THR A CA 1
ATOM 1754 C C . THR A 1 219 ? 4.461 5.242 -22.453 1.00 87.88 219 THR A C 1
ATOM 1756 O O . THR A 1 219 ? 4.103 5.483 -21.306 1.00 87.88 219 THR A O 1
ATOM 1759 N N . GLN A 1 220 ? 5.301 4.240 -22.728 1.00 86.69 220 GLN A N 1
ATOM 1760 C CA . GLN A 1 220 ? 5.876 3.393 -21.678 1.00 86.69 220 GLN A CA 1
ATOM 1761 C C . GLN A 1 220 ? 6.915 4.151 -20.851 1.00 86.69 220 GLN A C 1
ATOM 1763 O O . GLN A 1 220 ? 6.953 3.977 -19.638 1.00 86.69 220 GLN A O 1
ATOM 1768 N N . LEU A 1 221 ? 7.693 5.036 -21.480 1.00 85.44 221 LEU A N 1
ATOM 1769 C CA . LEU A 1 221 ? 8.668 5.879 -20.781 1.00 85.44 221 LEU A CA 1
ATOM 1770 C C . LEU A 1 221 ? 8.011 6.881 -19.827 1.00 85.44 221 LEU A C 1
ATOM 1772 O O . LEU A 1 221 ? 8.573 7.169 -18.778 1.00 85.44 221 LEU A O 1
ATOM 1776 N N . LEU A 1 222 ? 6.800 7.357 -20.135 1.00 84.56 222 LEU A N 1
ATOM 1777 C CA . LEU A 1 222 ? 6.031 8.213 -19.219 1.00 84.56 222 LEU A CA 1
ATOM 1778 C C . LEU A 1 222 ? 5.625 7.505 -17.916 1.00 84.56 222 LEU A C 1
ATOM 1780 O O . LEU A 1 222 ? 5.305 8.175 -16.941 1.00 84.56 222 LEU A O 1
ATOM 1784 N N . HIS A 1 223 ? 5.621 6.170 -17.898 1.00 82.25 223 HIS A N 1
ATOM 1785 C CA . HIS A 1 223 ? 5.320 5.376 -16.706 1.00 82.25 223 HIS A CA 1
ATOM 1786 C C . HIS A 1 223 ? 6.584 4.972 -15.929 1.00 82.25 223 HIS A C 1
ATOM 1788 O O . HIS A 1 223 ? 6.475 4.226 -14.957 1.00 82.25 223 HIS A O 1
ATOM 1794 N N . CYS A 1 224 ? 7.773 5.421 -16.348 1.00 80.94 224 CYS A N 1
ATOM 1795 C CA . CYS A 1 224 ? 8.998 5.194 -15.591 1.00 80.94 224 CYS A CA 1
ATOM 1796 C C . CYS A 1 224 ? 9.010 6.054 -14.324 1.00 80.94 224 CYS A C 1
ATOM 1798 O O . CYS A 1 224 ? 8.756 7.257 -14.372 1.00 80.94 224 CYS A O 1
ATOM 1800 N N . THR A 1 225 ? 9.357 5.431 -13.203 1.00 76.06 225 THR A N 1
ATOM 1801 C CA . THR A 1 225 ? 9.482 6.090 -11.902 1.00 76.06 225 THR A CA 1
ATOM 1802 C C . THR A 1 225 ? 10.949 6.154 -11.507 1.00 76.06 225 THR A C 1
ATOM 1804 O O . THR A 1 225 ? 11.656 5.151 -11.588 1.00 76.06 225 THR A O 1
ATOM 1807 N N . GLU A 1 226 ? 11.406 7.324 -11.071 1.00 72.94 226 GLU A N 1
ATOM 1808 C CA . GLU A 1 226 ? 12.738 7.488 -10.491 1.00 72.94 226 GLU A CA 1
ATOM 1809 C C . GLU A 1 226 ? 12.709 7.073 -9.015 1.00 72.94 226 GLU A C 1
ATOM 1811 O O . GLU A 1 226 ? 11.774 7.407 -8.283 1.00 72.94 226 GLU A O 1
ATOM 1816 N N . THR A 1 227 ? 13.715 6.314 -8.581 1.00 65.75 227 THR A N 1
ATOM 1817 C CA . THR A 1 227 ? 13.828 5.821 -7.203 1.00 65.75 227 THR A CA 1
ATOM 1818 C C . THR A 1 227 ? 15.242 6.048 -6.687 1.00 65.75 227 THR A C 1
ATOM 1820 O O . THR A 1 227 ? 16.197 5.620 -7.331 1.00 65.75 227 THR A O 1
ATOM 1823 N N . GLU A 1 228 ? 15.380 6.654 -5.508 1.00 59.53 228 GLU A N 1
ATOM 1824 C CA . GLU A 1 228 ? 16.681 7.027 -4.922 1.00 59.53 228 GLU A CA 1
ATOM 1825 C C . GLU A 1 228 ? 17.460 5.837 -4.323 1.00 59.53 228 GLU A C 1
ATOM 1827 O O . GLU A 1 228 ? 18.647 5.954 -4.038 1.00 59.53 228 GLU A O 1
ATOM 1832 N N . VAL A 1 229 ? 16.807 4.684 -4.137 1.00 57.00 229 VAL A N 1
ATOM 1833 C CA . VAL A 1 229 ? 17.342 3.531 -3.376 1.00 57.00 229 VAL A CA 1
ATOM 1834 C C . VAL A 1 229 ? 18.015 2.485 -4.274 1.00 57.00 229 VAL A C 1
ATOM 1836 O O . VAL A 1 229 ? 18.661 1.558 -3.788 1.00 57.00 229 VAL A O 1
ATOM 1839 N N . PHE A 1 230 ? 17.915 2.627 -5.598 1.00 51.81 230 PHE A N 1
ATOM 1840 C CA . PHE A 1 230 ? 18.597 1.737 -6.536 1.00 51.81 230 PHE A CA 1
ATOM 1841 C C . PHE A 1 230 ? 20.031 2.183 -6.798 1.00 51.81 230 PHE A C 1
ATOM 1843 O O . PHE A 1 230 ? 20.354 2.749 -7.839 1.00 51.81 230 PHE A O 1
ATOM 1850 N N . THR A 1 231 ? 20.911 1.877 -5.856 1.00 42.00 231 THR A N 1
ATOM 1851 C CA . THR A 1 231 ? 22.342 1.757 -6.138 1.00 42.00 231 THR A CA 1
ATOM 1852 C C . THR A 1 231 ? 22.694 0.279 -6.139 1.00 42.00 231 THR A C 1
ATOM 1854 O O . THR A 1 231 ? 22.616 -0.368 -5.093 1.00 42.00 231 THR A O 1
ATOM 1857 N N . ILE A 1 232 ? 23.012 -0.247 -7.325 1.00 41.84 232 ILE A N 1
ATOM 1858 C CA . ILE A 1 232 ? 23.668 -1.551 -7.491 1.00 41.84 232 ILE A CA 1
ATOM 1859 C C . ILE A 1 232 ? 25.074 -1.469 -6.887 1.00 41.84 232 ILE A C 1
ATOM 1861 O O . ILE A 1 232 ? 25.748 -0.437 -7.117 1.00 41.84 232 ILE A O 1
#

Sequence (232 aa):
QIGIIEKSNERMIHLLKNQTTVVKSAVQEIGGASLEINKLYKELEDKQQELDTKINKLVNHTSTLDTLVLTNRIHSIFTALLTQYSYETTTLSAVITAARTGVLHSSLVTPRELTKHLTQIKINLPINLNLPMGTDPSEIYELSKITNIAVFYKNNRIVFLIKISLVTDLELTLDKIIPIPHRVENNNDSKERSLILKPEYQYVGITKNRRQYTTFTETQLLHCTETEVFTI

InterPro domains:
  IPR022048 Envelope fusion protein-like [PF12259] (3-227)